Protein AF-A0A349H0D7-F1 (afdb_monomer_lite)

Structure (mmCIF, N/CA/C/O backbone):
data_AF-A0A349H0D7-F1
#
_entry.id   AF-A0A349H0D7-F1
#
loop_
_atom_site.group_PDB
_atom_site.id
_atom_site.type_symbol
_atom_site.label_atom_id
_atom_site.label_alt_id
_atom_site.label_comp_id
_atom_site.label_asym_id
_atom_site.label_entity_id
_atom_site.label_seq_id
_atom_site.pdbx_PDB_ins_code
_atom_site.Cartn_x
_atom_site.Cartn_y
_atom_site.Cartn_z
_atom_site.occupancy
_atom_site.B_iso_or_equiv
_atom_site.auth_seq_id
_atom_site.auth_comp_id
_atom_site.auth_asym_id
_atom_site.auth_atom_id
_atom_site.pdbx_PDB_model_num
ATOM 1 N N . MET A 1 1 ? 41.130 -11.793 -5.131 1.00 53.59 1 MET A N 1
ATOM 2 C CA . MET A 1 1 ? 39.787 -11.196 -5.292 1.00 53.59 1 MET A CA 1
ATOM 3 C C . MET A 1 1 ? 39.685 -10.012 -4.342 1.00 53.59 1 MET A C 1
ATOM 5 O O . MET A 1 1 ? 39.849 -10.239 -3.149 1.00 53.59 1 MET A O 1
ATOM 9 N N . PRO A 1 2 ? 39.527 -8.769 -4.825 1.00 59.44 2 PRO A N 1
ATOM 10 C CA . PRO A 1 2 ? 39.345 -7.626 -3.937 1.00 59.44 2 PRO A CA 1
ATOM 11 C C . PRO A 1 2 ? 37.935 -7.648 -3.310 1.00 59.44 2 PRO A C 1
ATOM 13 O O . PRO A 1 2 ? 36.982 -8.035 -3.991 1.00 59.44 2 PRO A O 1
ATOM 16 N N . PRO A 1 3 ? 37.787 -7.261 -2.031 1.00 68.31 3 PRO A N 1
ATOM 17 C CA . PRO A 1 3 ? 36.496 -7.224 -1.349 1.00 68.31 3 PRO A CA 1
ATOM 18 C C . PRO A 1 3 ? 35.575 -6.176 -1.987 1.00 68.31 3 PRO A C 1
ATOM 20 O O . PRO A 1 3 ? 35.977 -5.036 -2.225 1.00 68.31 3 PRO A O 1
ATOM 23 N N . VAL A 1 4 ? 34.333 -6.572 -2.269 1.00 60.88 4 VAL A N 1
ATOM 24 C CA . VAL A 1 4 ? 33.289 -5.688 -2.802 1.00 60.88 4 VAL A CA 1
ATOM 25 C C . VAL A 1 4 ? 32.863 -4.715 -1.693 1.00 60.88 4 VAL A C 1
ATOM 27 O O . VAL A 1 4 ? 32.429 -5.169 -0.635 1.00 60.88 4 VAL A O 1
ATOM 30 N N . PRO A 1 5 ? 32.985 -3.387 -1.881 1.00 61.12 5 PRO A N 1
ATOM 31 C CA . PRO A 1 5 ? 32.676 -2.422 -0.835 1.00 61.12 5 PRO A CA 1
ATOM 32 C C . PRO A 1 5 ? 31.162 -2.297 -0.610 1.00 61.12 5 PRO A C 1
ATOM 34 O O . PRO A 1 5 ? 30.403 -1.857 -1.475 1.00 61.12 5 PRO A O 1
ATOM 37 N N . GLU A 1 6 ? 30.744 -2.630 0.606 1.00 62.41 6 GLU A N 1
ATOM 38 C CA . GLU A 1 6 ? 29.390 -2.588 1.166 1.00 62.41 6 GLU A CA 1
ATOM 39 C C . GLU A 1 6 ? 28.914 -1.139 1.439 1.00 62.41 6 GLU A C 1
ATOM 41 O O . GLU A 1 6 ? 28.614 -0.739 2.561 1.00 62.41 6 GLU A O 1
ATOM 46 N N . ARG A 1 7 ? 28.910 -0.276 0.412 1.00 57.84 7 ARG A N 1
ATOM 47 C CA . ARG A 1 7 ? 28.845 1.192 0.587 1.00 57.84 7 ARG A CA 1
ATOM 48 C C . ARG A 1 7 ? 27.580 1.864 0.042 1.00 57.84 7 ARG A C 1
ATOM 50 O O . ARG A 1 7 ? 27.663 2.978 -0.471 1.00 57.84 7 ARG A O 1
ATOM 57 N N . ARG A 1 8 ? 26.406 1.218 0.115 1.00 60.59 8 ARG A N 1
ATOM 58 C CA . ARG A 1 8 ? 25.170 1.771 -0.496 1.00 60.59 8 ARG A CA 1
ATOM 59 C C . ARG A 1 8 ? 23.991 2.037 0.447 1.00 60.59 8 ARG A C 1
ATOM 61 O O . ARG A 1 8 ? 23.150 2.861 0.105 1.00 60.59 8 ARG A O 1
ATOM 68 N N . HIS A 1 9 ? 23.954 1.455 1.647 1.00 62.72 9 HIS A N 1
ATOM 69 C CA . HIS A 1 9 ? 22.832 1.648 2.583 1.00 62.72 9 HIS A CA 1
ATOM 70 C C . HIS A 1 9 ? 22.849 3.010 3.311 1.00 62.72 9 HIS A C 1
ATOM 72 O O . HIS A 1 9 ? 21.796 3.574 3.602 1.00 62.72 9 HIS A O 1
ATOM 78 N N . TRP A 1 10 ? 24.028 3.604 3.526 1.00 74.31 10 TRP A N 1
ATOM 79 C CA . TRP A 1 10 ? 24.173 4.882 4.241 1.00 74.31 10 TRP A CA 1
ATOM 80 C C . TRP A 1 10 ? 23.617 6.097 3.490 1.00 74.31 10 TRP A C 1
ATOM 82 O O . TRP A 1 10 ? 23.209 7.071 4.116 1.00 74.31 10 TRP A O 1
ATOM 92 N N . ILE A 1 11 ? 23.556 6.040 2.157 1.00 73.62 11 ILE A N 1
ATOM 93 C CA . ILE A 1 11 ? 23.086 7.167 1.336 1.00 73.62 11 ILE A CA 1
ATOM 94 C C . ILE A 1 11 ? 21.586 7.412 1.561 1.00 73.62 11 ILE A C 1
ATOM 96 O O . ILE A 1 11 ? 21.170 8.564 1.669 1.00 73.62 11 ILE A O 1
ATOM 100 N N . GLY A 1 12 ? 20.788 6.348 1.704 1.00 66.00 12 GLY A N 1
ATOM 101 C CA . GLY A 1 12 ? 19.349 6.464 1.961 1.00 66.00 12 GLY A CA 1
ATOM 102 C C . GLY A 1 12 ? 19.040 7.040 3.345 1.00 66.00 12 GLY A C 1
ATOM 103 O O . GLY A 1 12 ? 18.206 7.934 3.469 1.00 66.00 12 GLY A O 1
ATOM 104 N N . LEU A 1 13 ? 19.766 6.593 4.375 1.00 75.25 13 LEU A N 1
ATOM 105 C CA . LEU A 1 13 ? 19.628 7.126 5.735 1.00 75.25 13 LEU A CA 1
ATOM 106 C C . LEU A 1 13 ? 20.030 8.601 5.809 1.00 75.25 13 LEU A C 1
ATOM 108 O O . LEU A 1 13 ? 19.349 9.396 6.453 1.00 75.25 13 LEU A O 1
ATOM 112 N N . LEU A 1 14 ? 21.097 8.980 5.104 1.00 79.94 14 LEU A N 1
ATOM 113 C CA . LEU A 1 14 ? 21.574 10.358 5.065 1.00 79.94 14 LEU A CA 1
ATOM 114 C C . LEU A 1 14 ? 20.593 11.285 4.331 1.00 79.94 14 LEU A C 1
ATOM 116 O O . LEU A 1 14 ? 20.343 12.391 4.801 1.00 79.94 14 LEU A O 1
ATOM 120 N N . GLN A 1 15 ? 19.982 10.830 3.232 1.00 70.88 15 GLN A N 1
ATOM 121 C CA . GLN A 1 15 ? 18.928 11.579 2.534 1.00 70.88 15 GLN A CA 1
ATOM 122 C C . GLN A 1 15 ? 17.670 11.755 3.389 1.00 70.88 15 GLN A C 1
ATOM 124 O O . GLN A 1 15 ? 17.100 12.844 3.417 1.00 70.88 15 GLN A O 1
ATOM 129 N N . LEU A 1 16 ? 17.257 10.714 4.115 1.00 68.62 16 LEU A N 1
ATOM 130 C CA . LEU A 1 16 ? 16.092 10.773 4.995 1.00 68.62 16 LEU A CA 1
ATOM 131 C C . LEU A 1 16 ? 16.339 11.721 6.178 1.00 68.62 16 LEU A C 1
ATOM 133 O O . LEU A 1 16 ? 15.493 12.562 6.477 1.00 68.62 16 LEU A O 1
ATOM 137 N N . ALA A 1 17 ? 17.526 11.659 6.789 1.00 83.69 17 ALA A N 1
ATOM 138 C CA . ALA A 1 17 ? 17.926 12.571 7.858 1.00 83.69 17 ALA A CA 1
ATOM 139 C C . ALA A 1 17 ? 17.996 14.035 7.383 1.00 83.69 17 ALA A C 1
ATOM 141 O O . ALA A 1 17 ? 17.484 14.922 8.065 1.00 83.69 17 ALA A O 1
ATOM 142 N N . LEU A 1 18 ? 18.561 14.291 6.195 1.00 85.25 18 LEU A N 1
ATOM 143 C CA . LEU A 1 18 ? 18.579 15.625 5.582 1.00 85.25 18 LEU A CA 1
ATOM 144 C C . LEU A 1 18 ? 17.168 16.140 5.284 1.00 85.25 18 LEU A C 1
ATOM 146 O O . LEU A 1 18 ? 16.881 17.304 5.553 1.00 85.25 18 LEU A O 1
ATOM 150 N N . GLY A 1 19 ? 16.283 15.281 4.772 1.00 80.88 19 GLY A N 1
ATOM 151 C CA . GLY A 1 19 ? 14.890 15.632 4.499 1.00 80.88 19 GLY A CA 1
ATOM 152 C C . GLY A 1 19 ? 14.132 16.019 5.768 1.00 80.88 19 GLY A C 1
ATOM 153 O O . GLY A 1 19 ? 13.543 17.097 5.829 1.00 80.88 19 GLY A O 1
ATOM 154 N N . ILE A 1 20 ? 14.201 15.184 6.809 1.00 82.44 20 ILE A N 1
ATOM 155 C CA . ILE A 1 20 ? 13.553 15.459 8.100 1.00 82.44 20 ILE A CA 1
ATOM 156 C C . ILE A 1 20 ? 14.141 16.716 8.747 1.00 82.44 20 ILE A C 1
ATOM 158 O O . ILE A 1 20 ? 13.390 17.553 9.249 1.00 82.44 20 ILE A O 1
ATOM 162 N N . GLY A 1 21 ? 15.466 16.881 8.703 1.00 89.25 21 GLY A N 1
ATOM 163 C CA . GLY A 1 21 ? 16.157 18.050 9.244 1.00 89.25 21 GLY A CA 1
ATOM 164 C C . GLY A 1 21 ? 15.737 19.344 8.549 1.00 89.25 21 GLY A C 1
ATOM 165 O O . GLY A 1 21 ? 15.398 20.316 9.220 1.00 89.25 21 GLY A O 1
ATOM 166 N N . LEU A 1 22 ? 15.676 19.347 7.216 1.00 84.62 22 LEU A N 1
ATOM 167 C CA . LEU A 1 22 ? 15.249 20.507 6.435 1.00 84.62 22 LEU A CA 1
ATOM 168 C C . LEU A 1 22 ? 13.789 20.881 6.721 1.00 84.62 22 LEU A C 1
ATOM 170 O O . LEU A 1 22 ? 13.491 22.056 6.924 1.00 84.62 22 LEU A O 1
ATOM 174 N N . ILE A 1 23 ? 12.895 19.888 6.785 1.00 72.25 23 ILE A N 1
ATOM 175 C CA . ILE A 1 23 ? 11.479 20.099 7.120 1.00 72.25 23 ILE A CA 1
ATOM 176 C C . ILE A 1 23 ? 11.347 20.657 8.543 1.00 72.25 23 ILE A C 1
ATOM 178 O O . ILE A 1 23 ? 10.625 21.627 8.761 1.00 72.25 23 ILE A O 1
ATOM 182 N N . SER A 1 24 ? 12.096 20.107 9.500 1.00 82.81 24 SER A N 1
ATOM 183 C CA . SER A 1 24 ? 12.100 20.571 10.894 1.00 82.81 24 SER A CA 1
ATOM 184 C C . SER A 1 24 ? 12.597 22.013 11.012 1.00 82.81 24 SER A C 1
ATOM 186 O O . SER A 1 24 ? 11.975 22.827 11.691 1.00 82.81 24 SER A O 1
ATOM 188 N N . VAL A 1 25 ? 13.678 22.364 10.308 1.00 87.12 25 VAL A N 1
ATOM 189 C CA . VAL A 1 25 ? 14.213 23.733 10.278 1.00 87.12 25 VAL A CA 1
ATOM 190 C C . VAL A 1 25 ? 13.221 24.695 9.629 1.00 87.12 25 VAL A C 1
ATOM 192 O O . VAL A 1 25 ? 13.007 25.772 10.175 1.00 87.12 25 VAL A O 1
ATOM 195 N N . LEU A 1 26 ? 12.571 24.313 8.524 1.00 79.69 26 LEU A N 1
ATOM 196 C CA . LEU A 1 26 ? 11.527 25.123 7.885 1.00 79.69 26 LEU A CA 1
ATOM 197 C C . LEU A 1 26 ? 10.366 25.418 8.841 1.00 79.69 26 LEU A C 1
ATOM 199 O O . LEU A 1 26 ? 9.960 26.570 8.963 1.00 79.69 26 LEU A O 1
ATOM 203 N N . ILE A 1 27 ? 9.887 24.408 9.571 1.00 74.50 27 ILE A N 1
ATOM 204 C CA . ILE A 1 27 ? 8.798 24.566 10.546 1.00 74.50 27 ILE A CA 1
ATOM 205 C C . ILE A 1 27 ? 9.224 25.479 11.705 1.00 74.50 27 ILE A C 1
ATOM 2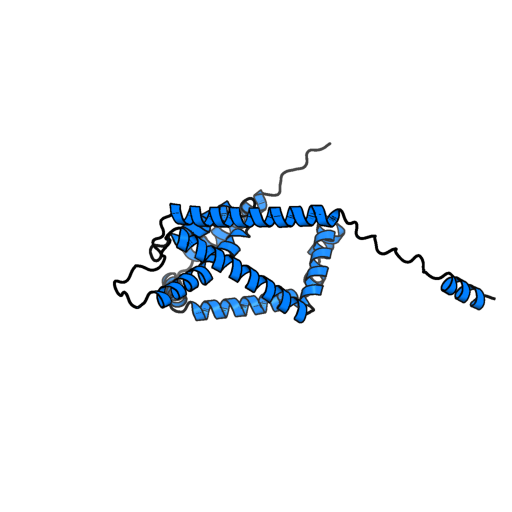07 O O . ILE A 1 27 ? 8.455 26.337 12.140 1.00 74.50 27 ILE A O 1
ATOM 211 N N . VAL A 1 28 ? 10.458 25.336 12.200 1.00 83.56 28 VAL A N 1
ATOM 212 C CA . VAL A 1 28 ? 10.970 26.159 13.305 1.00 83.56 28 VAL A CA 1
ATOM 213 C C . VAL A 1 28 ? 11.228 27.602 12.864 1.00 83.56 28 VAL A C 1
ATOM 215 O O . VAL A 1 28 ? 10.991 28.520 13.647 1.00 83.56 28 VAL A O 1
ATOM 218 N N . ARG A 1 29 ? 11.676 27.836 11.629 1.00 87.25 29 ARG A N 1
ATOM 219 C CA . ARG A 1 29 ? 11.989 29.186 11.140 1.00 87.25 29 ARG A CA 1
ATOM 220 C C . ARG A 1 29 ? 10.811 29.958 10.560 1.00 87.25 29 ARG A C 1
ATOM 222 O O . ARG A 1 29 ? 10.987 31.128 10.236 1.00 87.25 29 ARG A O 1
ATOM 229 N N . MET A 1 30 ? 9.641 29.346 10.402 1.00 82.44 30 MET A N 1
ATOM 230 C CA . MET A 1 30 ? 8.454 30.088 9.994 1.00 82.44 30 MET A CA 1
ATOM 231 C C . MET A 1 30 ? 7.996 31.005 11.128 1.00 82.44 30 MET A C 1
ATOM 233 O O . MET A 1 30 ? 7.531 30.524 12.159 1.00 82.44 30 MET A O 1
ATOM 237 N N . ASP A 1 31 ? 8.077 32.318 10.905 1.00 84.69 31 ASP A N 1
ATOM 238 C CA . ASP A 1 31 ? 7.553 33.341 11.825 1.00 84.69 31 ASP A CA 1
ATOM 239 C C . ASP A 1 31 ? 6.036 33.229 12.030 1.00 84.69 31 ASP A C 1
ATOM 241 O O . ASP A 1 31 ? 5.500 33.697 13.029 1.00 84.69 31 ASP A O 1
ATOM 245 N N . ASN A 1 32 ? 5.335 32.551 11.117 1.00 85.06 32 ASN A N 1
ATOM 246 C CA . ASN A 1 32 ? 3.882 32.500 11.095 1.00 85.06 32 ASN A CA 1
ATOM 247 C C . ASN A 1 32 ? 3.322 31.089 11.338 1.00 85.06 32 ASN A C 1
ATOM 249 O O . ASN A 1 32 ? 2.580 30.520 10.534 1.00 85.06 32 ASN A O 1
ATOM 253 N N . ARG A 1 33 ? 3.735 30.473 12.452 1.00 77.31 33 ARG A N 1
ATOM 254 C CA . ARG A 1 33 ? 3.317 29.105 12.817 1.00 77.31 33 ARG A CA 1
ATOM 255 C C . ARG A 1 33 ? 1.811 28.990 13.064 1.00 77.31 33 ARG A C 1
ATOM 257 O O . ARG A 1 33 ? 1.232 27.941 12.797 1.00 77.31 33 ARG A O 1
ATOM 264 N N . GLN A 1 34 ? 1.185 30.054 13.567 1.00 79.62 34 GLN A N 1
ATOM 265 C CA . GLN A 1 34 ? -0.255 30.087 13.835 1.00 79.62 34 GLN A CA 1
ATOM 266 C C . GLN A 1 34 ? -1.070 29.990 12.541 1.00 79.62 34 GLN A C 1
ATOM 268 O O . GLN A 1 34 ? -2.028 29.220 12.493 1.00 79.62 34 GLN A O 1
ATOM 273 N N . ASP A 1 35 ? -0.635 30.647 11.467 1.00 78.44 35 ASP A N 1
ATOM 274 C CA . ASP A 1 35 ? -1.299 30.549 10.165 1.00 78.44 35 ASP A CA 1
ATOM 275 C C . ASP A 1 35 ? -1.162 29.154 9.549 1.00 78.44 35 ASP A C 1
ATOM 277 O O . ASP A 1 35 ? -2.118 28.639 8.973 1.00 78.44 35 ASP A O 1
ATOM 281 N N . VAL A 1 36 ? -0.023 28.478 9.741 1.00 74.69 36 VAL A N 1
ATOM 282 C CA . VAL A 1 36 ? 0.150 27.080 9.301 1.00 74.69 36 VAL A CA 1
ATOM 283 C C . VAL A 1 36 ? -0.761 26.138 10.068 1.00 74.69 36 VAL A C 1
ATOM 285 O O . VAL A 1 36 ? -1.389 25.279 9.457 1.00 74.69 36 VAL A O 1
ATOM 288 N N . LEU A 1 37 ? -0.858 26.289 11.391 1.00 78.69 37 LEU A N 1
ATOM 289 C CA . LEU A 1 37 ? -1.742 25.463 12.214 1.00 78.69 37 LEU A CA 1
ATOM 290 C C . LEU A 1 37 ? -3.216 25.699 11.867 1.00 78.69 37 LEU A C 1
ATOM 292 O O . LEU A 1 37 ? -3.990 24.745 11.822 1.00 78.69 37 LEU A O 1
ATOM 296 N N . THR A 1 38 ? -3.585 26.941 11.553 1.00 80.50 38 THR A N 1
ATOM 297 C CA . THR A 1 38 ? -4.938 27.306 11.110 1.00 80.50 38 THR A CA 1
ATOM 298 C C . THR A 1 38 ? -5.233 26.763 9.709 1.00 80.50 38 THR A C 1
ATOM 300 O O . THR A 1 38 ? -6.318 26.244 9.451 1.00 80.50 38 THR A O 1
ATOM 303 N N . ALA A 1 39 ? -4.256 26.794 8.801 1.00 75.06 39 ALA A N 1
ATOM 304 C CA . ALA A 1 39 ? -4.373 26.162 7.491 1.00 75.06 39 ALA A CA 1
ATOM 305 C C . ALA A 1 39 ? -4.502 24.635 7.613 1.00 75.06 39 ALA A C 1
ATOM 307 O O . ALA A 1 39 ? -5.356 24.039 6.957 1.00 75.06 39 ALA A O 1
ATOM 308 N N . LEU A 1 40 ? -3.718 24.002 8.494 1.00 72.81 40 LEU A N 1
ATOM 309 C CA . LEU A 1 40 ? -3.794 22.566 8.762 1.00 72.81 40 LEU A CA 1
ATOM 310 C C . LEU A 1 40 ? -5.155 22.175 9.339 1.00 72.81 40 LEU A C 1
ATOM 312 O O . LEU A 1 40 ? -5.769 21.248 8.825 1.00 72.81 40 LEU A O 1
ATOM 316 N N . SER A 1 41 ? -5.667 22.898 10.340 1.00 76.56 41 SER A N 1
ATOM 317 C CA . SER A 1 41 ? -6.984 22.612 10.923 1.00 76.56 41 SER A CA 1
ATOM 318 C C . SER A 1 41 ? -8.117 22.791 9.906 1.00 76.56 41 SER A C 1
ATOM 320 O O . SER A 1 41 ? -9.036 21.971 9.850 1.00 76.56 41 SER A O 1
ATOM 322 N N . THR A 1 42 ? -8.010 23.794 9.030 1.00 75.50 42 THR A N 1
ATOM 323 C CA . THR A 1 42 ? -8.965 24.025 7.935 1.00 75.50 42 THR A CA 1
ATOM 324 C C . THR A 1 42 ? -8.931 22.890 6.903 1.00 75.50 42 THR A C 1
ATOM 326 O O . THR A 1 42 ? -9.981 22.452 6.424 1.00 75.50 42 THR A O 1
ATOM 329 N N . ILE A 1 43 ? -7.740 22.366 6.588 1.00 71.38 43 ILE A N 1
ATOM 330 C CA . ILE A 1 43 ? -7.561 21.194 5.716 1.00 71.38 43 ILE A CA 1
ATOM 331 C C . ILE A 1 43 ? -8.186 19.948 6.351 1.00 71.38 43 ILE A C 1
ATOM 333 O O . ILE A 1 43 ? -8.881 19.204 5.659 1.00 71.38 43 ILE A O 1
ATOM 337 N N . THR A 1 44 ? -8.014 19.747 7.659 1.00 70.38 44 THR A N 1
ATOM 338 C CA . THR A 1 44 ? -8.629 18.629 8.388 1.00 70.38 44 THR A CA 1
ATOM 339 C C . THR A 1 44 ? -10.158 18.700 8.338 1.00 70.38 44 THR A C 1
ATOM 341 O O . THR A 1 44 ? -10.821 17.686 8.128 1.00 70.38 44 THR A O 1
ATOM 344 N N . GLN A 1 45 ? -10.737 19.901 8.446 1.00 80.81 45 GLN A N 1
ATOM 345 C CA . GLN A 1 45 ? -12.190 20.097 8.408 1.00 80.81 45 GLN A CA 1
ATOM 346 C C . GLN A 1 45 ? -12.793 19.907 7.001 1.00 80.81 45 GLN A C 1
ATOM 348 O O . GLN A 1 45 ? -13.957 19.525 6.869 1.00 80.81 45 GLN A O 1
ATOM 353 N N . ARG A 1 46 ? -12.014 20.140 5.935 1.00 85.31 46 ARG A N 1
ATOM 354 C CA . ARG A 1 46 ? -12.439 19.989 4.528 1.00 85.31 46 ARG A CA 1
ATOM 355 C C . ARG A 1 46 ? -11.631 18.931 3.776 1.00 85.31 46 ARG A C 1
ATOM 357 O O . ARG A 1 46 ? -11.299 19.117 2.599 1.00 85.31 46 ARG A O 1
ATOM 364 N N . TRP A 1 47 ? -11.348 17.809 4.435 1.00 77.56 47 TRP A N 1
ATOM 365 C CA . TRP A 1 47 ? -10.468 16.753 3.923 1.00 77.56 47 TRP A CA 1
ATOM 366 C C . TRP A 1 47 ? -10.845 16.254 2.517 1.00 77.56 47 TRP A C 1
ATOM 368 O O . TRP A 1 47 ? -9.961 15.931 1.730 1.00 77.56 47 TRP A O 1
ATOM 378 N N . TYR A 1 48 ? -12.132 16.268 2.153 1.00 80.12 48 TYR A N 1
ATOM 379 C CA . TYR A 1 48 ? -12.607 15.879 0.821 1.00 80.12 48 TYR A CA 1
ATOM 380 C C . TYR A 1 48 ? -12.097 16.808 -0.296 1.00 80.12 48 TYR A C 1
ATOM 382 O O . TYR A 1 48 ? -11.683 16.325 -1.348 1.00 80.12 48 TYR A O 1
ATOM 390 N N . THR A 1 49 ? -12.056 18.130 -0.077 1.00 81.94 49 THR A N 1
ATOM 391 C CA . THR A 1 49 ? -11.504 19.078 -1.070 1.00 81.94 49 THR A CA 1
ATOM 392 C C . THR A 1 49 ? -9.993 18.949 -1.205 1.00 81.94 49 THR A C 1
ATOM 394 O O . THR A 1 49 ? -9.474 18.965 -2.320 1.00 81.94 49 THR A O 1
ATOM 397 N N . ALA A 1 50 ? -9.291 18.760 -0.085 1.00 73.81 50 ALA A N 1
ATOM 398 C CA . ALA A 1 50 ? -7.851 18.540 -0.081 1.00 73.81 50 ALA A CA 1
ATOM 399 C C . ALA A 1 50 ? -7.492 17.226 -0.791 1.00 73.81 50 ALA A C 1
ATOM 401 O O . ALA A 1 50 ? -6.612 17.212 -1.649 1.00 73.81 50 ALA A O 1
ATOM 402 N N . ALA A 1 51 ? -8.225 16.145 -0.510 1.00 72.88 51 ALA A N 1
ATOM 403 C CA . ALA A 1 51 ? -8.060 14.862 -1.184 1.00 72.88 51 ALA A CA 1
ATOM 404 C C . ALA A 1 51 ? -8.305 14.978 -2.696 1.00 72.88 51 ALA A C 1
ATOM 406 O O . ALA A 1 51 ? -7.494 14.491 -3.481 1.00 72.88 51 ALA A O 1
ATOM 407 N N . ALA A 1 52 ? -9.368 15.673 -3.116 1.00 81.06 52 ALA A N 1
ATOM 408 C CA . ALA A 1 52 ? -9.650 15.909 -4.531 1.00 81.06 52 ALA A CA 1
ATOM 409 C C . ALA A 1 52 ? -8.535 16.715 -5.222 1.00 81.06 52 ALA A C 1
ATOM 411 O O . ALA A 1 52 ? -8.098 16.350 -6.312 1.00 81.06 52 ALA A O 1
ATOM 412 N N . ALA A 1 53 ? -8.026 17.770 -4.579 1.00 81.88 53 ALA A N 1
ATOM 413 C CA . ALA A 1 53 ? -6.925 18.571 -5.109 1.00 81.88 53 ALA A CA 1
ATOM 414 C C . ALA A 1 53 ? -5.626 17.758 -5.237 1.00 81.88 53 ALA A C 1
ATOM 416 O O . ALA A 1 53 ? -4.964 17.822 -6.273 1.00 81.88 53 ALA A O 1
ATOM 417 N N . ILE A 1 54 ? -5.290 16.951 -4.224 1.00 79.25 54 ILE A N 1
ATOM 418 C CA . ILE A 1 54 ? -4.126 16.056 -4.247 1.00 79.25 54 ILE A CA 1
ATOM 419 C C . ILE A 1 54 ? -4.273 15.018 -5.359 1.00 79.25 54 ILE A C 1
ATOM 421 O O . ILE A 1 54 ? -3.327 14.817 -6.114 1.00 79.25 54 ILE A O 1
ATOM 425 N N . LEU A 1 55 ? -5.444 14.390 -5.502 1.00 80.44 55 LEU A N 1
ATOM 426 C CA . LEU A 1 55 ? -5.711 13.417 -6.565 1.00 80.44 55 LEU A CA 1
ATOM 427 C C . LEU A 1 55 ? -5.598 14.046 -7.956 1.00 80.44 55 LEU A C 1
ATOM 429 O O . LEU A 1 55 ? -4.964 13.459 -8.829 1.00 80.44 55 LEU A O 1
ATOM 433 N N . CYS A 1 56 ? -6.144 15.249 -8.157 1.00 86.19 56 CYS A N 1
ATOM 434 C CA . CYS A 1 56 ? -5.978 15.997 -9.404 1.00 86.19 56 CYS A CA 1
ATOM 435 C C . CYS A 1 56 ? -4.507 16.318 -9.677 1.00 86.19 56 CYS A C 1
ATOM 437 O O . CYS A 1 56 ? -4.028 16.098 -10.787 1.00 86.19 56 CYS A O 1
ATOM 439 N N . PHE A 1 57 ? -3.769 16.796 -8.673 1.00 83.56 57 PHE A N 1
ATOM 440 C CA . PHE A 1 57 ? -2.347 17.095 -8.814 1.00 83.56 57 PHE A CA 1
ATOM 441 C C . PHE A 1 57 ? -1.533 15.838 -9.146 1.00 83.56 57 PHE A C 1
ATOM 443 O O . PHE A 1 57 ? -0.747 15.861 -10.091 1.00 83.56 57 PHE A O 1
ATOM 450 N N . LEU A 1 58 ? -1.764 14.724 -8.441 1.00 75.81 58 LEU A N 1
ATOM 451 C CA . LEU A 1 58 ? -1.130 13.436 -8.731 1.00 75.81 58 LEU A CA 1
ATOM 452 C C . LEU A 1 58 ? -1.493 12.941 -10.129 1.00 75.81 58 LEU A C 1
ATOM 454 O O . LEU A 1 58 ? -0.614 12.495 -10.854 1.00 75.81 58 LEU A O 1
ATOM 458 N N . GLY A 1 59 ? -2.761 13.041 -10.526 1.00 76.94 59 GLY A N 1
ATOM 459 C CA . GLY A 1 59 ? -3.230 12.663 -11.855 1.00 76.94 59 GLY A CA 1
ATOM 460 C C . GLY A 1 59 ? -2.540 13.473 -12.951 1.00 76.94 59 GLY A C 1
ATOM 461 O O . GLY A 1 59 ? -2.030 12.899 -13.913 1.00 76.94 59 GLY A O 1
ATOM 462 N N . CYS A 1 60 ? -2.438 14.792 -12.780 1.00 79.00 60 CYS A N 1
ATOM 463 C CA . CYS A 1 60 ? -1.694 15.673 -13.679 1.00 79.00 60 CYS A CA 1
ATOM 464 C C . CYS A 1 60 ? -0.201 15.335 -13.709 1.00 79.00 60 CYS A C 1
ATOM 466 O O . CYS A 1 60 ? 0.386 15.293 -14.787 1.00 79.00 60 CYS A O 1
ATOM 468 N N . LEU A 1 61 ? 0.411 15.066 -12.554 1.00 73.75 61 LEU A N 1
ATOM 469 C CA . LEU A 1 61 ? 1.833 14.752 -12.441 1.00 73.75 61 LEU A CA 1
ATOM 470 C C . LEU A 1 61 ? 2.158 13.395 -13.063 1.00 73.75 61 LEU A C 1
ATOM 472 O O . L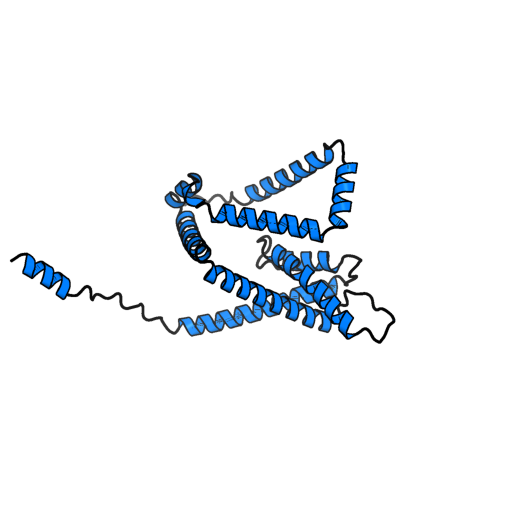EU A 1 61 ? 3.117 13.302 -13.818 1.00 73.75 61 LEU A O 1
ATOM 476 N N . LEU A 1 62 ? 1.327 12.377 -12.832 1.00 72.81 62 LEU A N 1
ATOM 477 C CA . LEU A 1 62 ? 1.408 11.081 -13.503 1.00 72.81 62 LEU A CA 1
ATOM 478 C C . LEU A 1 62 ? 1.233 11.270 -15.010 1.00 72.81 62 LEU A C 1
ATOM 480 O O . LEU A 1 62 ? 2.082 10.845 -15.781 1.00 72.81 62 LEU A O 1
ATOM 484 N N . THR A 1 63 ? 0.203 11.995 -15.448 1.00 75.00 63 THR A N 1
ATOM 485 C CA . THR A 1 63 ? -0.028 12.256 -16.877 1.00 75.00 63 THR A CA 1
ATOM 486 C C . THR A 1 63 ? 1.155 12.984 -17.519 1.00 75.00 63 THR A C 1
ATOM 488 O O . THR A 1 63 ? 1.568 12.623 -18.616 1.00 75.00 63 THR A O 1
ATOM 491 N N . ALA A 1 64 ? 1.743 13.975 -16.846 1.00 72.38 64 ALA A N 1
ATOM 492 C CA . ALA A 1 64 ? 2.903 14.720 -17.332 1.00 72.38 64 ALA A CA 1
ATOM 493 C C . ALA A 1 64 ? 4.188 13.877 -17.331 1.00 72.38 64 ALA A C 1
ATOM 495 O O . ALA A 1 64 ? 4.944 13.914 -18.304 1.00 72.38 64 ALA A O 1
ATOM 496 N N . ALA A 1 65 ? 4.419 13.104 -16.268 1.00 65.56 65 ALA A N 1
ATOM 497 C CA . ALA A 1 65 ? 5.553 12.196 -16.136 1.00 65.56 65 ALA A CA 1
ATOM 498 C C . ALA A 1 65 ? 5.486 11.039 -17.140 1.00 65.56 65 ALA A C 1
ATOM 500 O O . ALA A 1 65 ? 6.524 10.592 -17.608 1.00 65.56 65 ALA A O 1
ATOM 501 N N . PHE A 1 66 ? 4.284 10.585 -17.504 1.00 65.69 66 PHE A N 1
ATOM 502 C CA . PHE A 1 66 ? 4.085 9.508 -18.474 1.00 65.69 66 PHE A CA 1
ATOM 503 C C . PHE A 1 66 ? 3.962 9.999 -19.916 1.00 65.69 66 PHE A C 1
ATOM 505 O O . PHE A 1 66 ? 4.292 9.253 -20.829 1.00 65.69 66 PHE A O 1
ATOM 512 N N . ARG A 1 67 ? 3.545 11.252 -20.154 1.00 68.81 67 ARG A N 1
ATOM 513 C CA . ARG A 1 67 ? 3.595 11.856 -21.498 1.00 68.81 67 ARG A CA 1
ATOM 514 C C . ARG A 1 67 ? 5.010 12.176 -21.949 1.00 68.81 67 ARG A C 1
ATOM 516 O O . ARG A 1 67 ? 5.276 12.188 -23.147 1.00 68.81 67 ARG A O 1
ATOM 523 N N . ARG A 1 68 ? 5.897 12.527 -21.018 1.00 66.38 68 ARG A N 1
ATOM 524 C CA . ARG A 1 68 ? 7.298 12.785 -21.343 1.00 66.38 68 ARG A CA 1
ATOM 525 C C . ARG A 1 68 ? 8.059 11.477 -21.239 1.00 66.38 68 ARG A C 1
ATOM 527 O O . ARG A 1 68 ? 8.098 10.870 -20.180 1.00 66.38 68 ARG A O 1
ATOM 534 N N . ASN A 1 69 ? 8.693 11.077 -22.332 1.00 67.88 69 ASN A N 1
ATOM 535 C CA . ASN A 1 69 ? 9.598 9.937 -22.383 1.00 67.88 69 ASN A CA 1
ATOM 536 C C . ASN A 1 69 ? 10.847 10.266 -21.531 1.00 67.88 69 ASN A C 1
ATOM 538 O O . ASN A 1 69 ? 11.863 10.751 -22.029 1.00 67.88 69 ASN A O 1
ATOM 542 N N . VAL A 1 70 ? 10.734 10.136 -20.203 1.00 68.81 70 VAL A N 1
ATOM 543 C CA . VAL A 1 70 ? 11.724 10.623 -19.223 1.00 68.81 70 VAL A CA 1
ATOM 544 C C . VAL A 1 70 ? 13.102 10.012 -19.488 1.00 68.81 70 VAL A C 1
ATOM 546 O O . VAL A 1 70 ? 14.115 10.697 -19.346 1.00 68.81 70 VAL A O 1
ATOM 549 N N . PHE A 1 71 ? 13.144 8.759 -19.949 1.00 65.56 71 PHE A N 1
ATOM 550 C CA . PHE A 1 71 ? 14.387 8.078 -20.322 1.00 65.56 71 PHE A CA 1
ATOM 551 C C . PHE A 1 71 ? 15.093 8.706 -21.530 1.00 65.56 71 PHE A C 1
ATOM 553 O O . PHE A 1 71 ? 16.321 8.741 -21.557 1.00 65.56 71 PHE A O 1
ATOM 560 N N . GLU A 1 72 ? 14.352 9.247 -22.500 1.00 69.69 72 GLU A N 1
ATOM 561 C CA . GLU A 1 72 ? 14.956 9.899 -23.670 1.00 69.69 72 GLU A CA 1
ATOM 562 C C . GLU A 1 72 ? 15.501 11.288 -23.332 1.00 69.69 72 GLU A C 1
ATOM 564 O O . GLU A 1 72 ? 16.503 11.718 -23.903 1.00 69.69 72 GLU A O 1
ATOM 569 N N . HIS A 1 73 ? 14.873 11.987 -22.382 1.00 77.69 73 HIS A N 1
ATOM 570 C CA . HIS A 1 73 ? 15.247 13.360 -22.042 1.00 77.69 73 HIS A CA 1
ATOM 571 C C . HIS A 1 73 ? 16.406 13.462 -21.042 1.00 77.69 73 HIS A C 1
ATOM 573 O O . HIS A 1 73 ? 17.166 14.430 -21.074 1.00 77.69 73 HIS A O 1
ATOM 579 N N . PHE A 1 74 ? 16.572 12.485 -20.148 1.00 80.69 74 PHE A N 1
ATOM 580 C CA . PHE A 1 74 ? 17.601 12.547 -19.112 1.00 80.69 74 PHE A CA 1
ATOM 581 C C . PHE A 1 74 ? 18.854 11.750 -19.495 1.00 80.69 74 PHE A C 1
ATOM 583 O O . PHE A 1 74 ? 18.903 10.525 -19.397 1.00 80.69 74 PHE A O 1
ATOM 590 N N . ALA A 1 75 ? 19.934 12.469 -19.821 1.00 84.94 75 ALA A N 1
ATOM 591 C CA . ALA A 1 75 ? 21.243 11.896 -20.163 1.00 84.94 75 ALA A CA 1
ATOM 592 C C . ALA A 1 75 ? 21.835 10.970 -19.076 1.00 84.94 75 ALA A C 1
ATOM 594 O O . ALA A 1 75 ? 22.669 10.116 -19.373 1.00 84.94 75 ALA A O 1
ATOM 595 N N . PHE A 1 76 ? 21.405 11.119 -17.819 1.00 85.56 76 PHE A N 1
ATOM 596 C CA . PHE A 1 76 ? 21.799 10.232 -16.723 1.00 85.56 76 PHE A CA 1
ATOM 597 C C . PHE A 1 76 ? 21.330 8.789 -16.943 1.00 85.56 76 PHE A C 1
ATOM 599 O O . PHE A 1 76 ? 22.123 7.867 -16.771 1.00 85.56 76 PHE A O 1
ATOM 606 N N . PHE A 1 77 ? 20.077 8.589 -17.364 1.00 81.00 77 PHE A N 1
ATOM 607 C CA . PHE A 1 77 ? 19.519 7.252 -17.568 1.00 81.00 77 PHE A CA 1
ATOM 608 C C . PHE A 1 77 ? 20.159 6.545 -18.760 1.00 81.00 77 PHE A C 1
ATOM 610 O O . PHE A 1 77 ? 20.507 5.375 -18.638 1.00 81.00 77 PHE A O 1
ATOM 617 N N . ARG A 1 78 ? 20.440 7.275 -19.847 1.00 82.44 78 ARG A N 1
ATOM 618 C CA . ARG A 1 78 ? 21.223 6.753 -20.981 1.00 82.44 78 ARG A CA 1
ATOM 619 C C . ARG A 1 78 ? 22.609 6.274 -20.555 1.00 82.44 78 ARG A C 1
ATOM 621 O O . ARG A 1 78 ? 23.006 5.161 -20.874 1.00 82.44 78 ARG A O 1
ATOM 628 N N . ARG A 1 79 ? 23.320 7.066 -19.744 1.00 87.81 79 ARG A N 1
ATOM 629 C CA . ARG A 1 79 ? 24.624 6.654 -19.195 1.00 87.81 79 ARG A CA 1
ATOM 630 C C . ARG A 1 79 ? 24.524 5.426 -18.289 1.00 87.81 79 ARG A C 1
ATOM 632 O O . ARG A 1 79 ? 25.504 4.701 -18.163 1.00 87.81 79 ARG A O 1
ATOM 639 N N . LEU A 1 80 ? 23.392 5.222 -17.617 1.00 86.50 80 LEU A N 1
A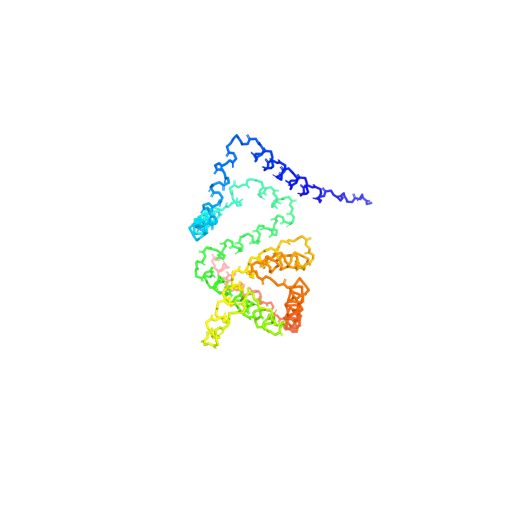TOM 640 C CA . LEU A 1 80 ? 23.176 4.094 -16.711 1.00 86.50 80 LEU A CA 1
ATOM 641 C C . LEU A 1 80 ? 22.839 2.809 -17.482 1.00 86.50 80 LEU A C 1
ATOM 643 O O . LEU A 1 80 ? 23.349 1.747 -17.130 1.00 86.50 80 LEU A O 1
ATOM 647 N N . GLU A 1 81 ? 22.049 2.929 -18.552 1.00 89.50 81 GLU A N 1
ATOM 648 C CA . GLU A 1 81 ? 21.765 1.872 -19.532 1.00 89.50 81 GLU A CA 1
ATOM 649 C C . GLU A 1 81 ? 23.043 1.398 -20.234 1.00 89.50 81 GLU A C 1
ATOM 651 O O . GLU A 1 81 ? 23.292 0.201 -20.301 1.00 89.50 81 GLU A O 1
ATOM 656 N N . GLU A 1 82 ? 23.902 2.324 -20.668 1.00 91.62 82 GLU A N 1
ATOM 657 C CA . GLU A 1 82 ? 25.158 1.991 -21.356 1.00 91.62 82 GLU A CA 1
ATOM 658 C C . GLU A 1 82 ? 26.207 1.350 -20.432 1.00 91.62 82 GLU A C 1
ATOM 660 O O . GLU A 1 82 ? 27.054 0.587 -20.893 1.00 91.62 82 GLU A O 1
ATOM 665 N N . LYS A 1 83 ? 26.191 1.665 -19.128 1.00 93.12 83 LYS A N 1
ATOM 666 C CA . LYS A 1 83 ? 27.252 1.247 -18.193 1.00 93.12 83 LYS A CA 1
ATOM 667 C C . LYS A 1 83 ? 26.911 0.038 -17.328 1.00 93.12 83 LYS A C 1
ATOM 669 O O . LYS A 1 83 ? 27.818 -0.489 -16.688 1.00 93.12 83 LYS A O 1
ATOM 674 N N . THR A 1 84 ? 25.643 -0.364 -17.223 1.00 94.00 84 THR A N 1
ATOM 675 C CA . THR A 1 84 ? 25.228 -1.387 -16.248 1.00 94.00 84 THR A CA 1
ATOM 676 C C . THR A 1 84 ? 24.141 -2.317 -16.786 1.00 94.00 84 THR A C 1
ATOM 678 O O . THR A 1 84 ? 23.180 -1.857 -17.397 1.00 94.00 84 THR A O 1
ATOM 681 N N . GLU A 1 85 ? 24.227 -3.616 -16.472 1.00 91.38 85 GLU A N 1
ATOM 682 C CA . GLU A 1 85 ? 23.165 -4.593 -16.787 1.00 91.38 85 GLU A CA 1
ATOM 683 C C . GLU A 1 85 ? 21.828 -4.234 -16.123 1.00 91.38 85 GLU A C 1
ATOM 685 O O . GLU A 1 85 ? 20.764 -4.386 -16.722 1.00 91.38 85 GLU A O 1
ATOM 690 N N . LEU A 1 86 ? 21.874 -3.674 -14.906 1.00 87.31 86 LEU A N 1
ATOM 691 C CA . LEU A 1 86 ? 20.686 -3.145 -14.234 1.00 87.31 86 LEU A CA 1
ATOM 692 C C . LEU A 1 86 ? 20.020 -2.044 -15.061 1.00 87.31 86 LEU A C 1
ATOM 694 O O . LEU A 1 86 ? 18.798 -2.018 -15.154 1.00 87.31 86 LEU A O 1
ATOM 698 N N . GLY A 1 87 ? 20.802 -1.155 -15.678 1.00 88.38 87 GLY A N 1
ATOM 699 C CA . GLY A 1 87 ? 20.289 -0.106 -16.554 1.00 88.38 87 GLY A CA 1
ATOM 700 C C . GLY A 1 87 ? 19.567 -0.665 -17.778 1.00 88.38 87 GLY A C 1
ATOM 701 O O . GLY A 1 87 ? 18.487 -0.179 -18.108 1.00 88.38 87 GLY A O 1
ATOM 702 N N . ALA A 1 88 ? 20.105 -1.720 -18.396 1.00 87.00 88 ALA A N 1
ATOM 703 C CA . ALA A 1 88 ? 19.448 -2.414 -19.504 1.00 87.00 88 ALA A CA 1
ATOM 704 C C . ALA A 1 88 ? 18.120 -3.062 -19.070 1.00 87.00 88 ALA A C 1
ATOM 706 O O . ALA A 1 88 ? 17.097 -2.884 -19.733 1.00 87.00 88 ALA A O 1
ATOM 707 N N . MET A 1 89 ? 18.099 -3.737 -17.915 1.00 86.75 89 MET A N 1
ATOM 708 C CA . MET A 1 89 ? 16.878 -4.333 -17.361 1.00 86.75 89 MET A CA 1
ATOM 709 C C . MET A 1 89 ? 15.825 -3.266 -17.016 1.00 86.75 89 MET A C 1
ATOM 711 O O . MET A 1 89 ? 14.655 -3.407 -17.368 1.00 86.75 89 MET A O 1
ATOM 715 N N . LEU A 1 90 ? 16.238 -2.162 -16.383 1.00 85.75 90 LEU A N 1
ATOM 716 C CA . LEU A 1 90 ? 15.379 -1.010 -16.084 1.00 85.75 90 LEU A CA 1
ATOM 717 C C . LEU A 1 90 ? 14.819 -0.366 -17.356 1.00 85.75 90 LEU A C 1
ATOM 719 O O . LEU A 1 90 ? 13.636 -0.037 -17.386 1.00 85.75 90 LEU A O 1
ATOM 723 N N . SER A 1 91 ? 15.635 -0.216 -18.403 1.00 86.25 91 SER A N 1
ATOM 724 C CA . SER A 1 91 ? 15.203 0.294 -19.711 1.00 86.25 91 SER A CA 1
ATOM 725 C C . SER A 1 91 ? 14.160 -0.626 -20.347 1.00 86.25 91 SER A C 1
ATOM 727 O O . SER A 1 91 ? 13.120 -0.158 -20.810 1.00 86.25 91 SER A O 1
ATOM 729 N N . GLN A 1 92 ? 14.365 -1.946 -20.296 1.00 88.62 92 GLN A N 1
ATOM 730 C CA . GLN A 1 92 ? 13.401 -2.918 -20.812 1.00 88.62 92 GLN A CA 1
ATOM 731 C C . GLN A 1 92 ? 12.069 -2.871 -20.050 1.00 88.62 92 GLN A C 1
ATOM 733 O O . GLN A 1 92 ? 11.008 -2.810 -20.674 1.00 88.62 92 GLN A O 1
ATOM 738 N N . ILE A 1 93 ? 12.118 -2.840 -18.713 1.00 87.25 93 ILE A N 1
ATOM 739 C CA . ILE A 1 93 ? 10.928 -2.694 -17.864 1.00 87.25 93 ILE A CA 1
ATOM 740 C C . ILE A 1 93 ? 10.219 -1.375 -18.179 1.00 87.25 93 ILE A C 1
ATOM 742 O O . ILE A 1 93 ? 9.005 -1.368 -18.367 1.00 87.25 93 ILE A O 1
ATOM 746 N N . TYR A 1 94 ? 10.961 -0.270 -18.291 1.00 85.69 94 TYR A N 1
ATOM 747 C CA . TYR A 1 94 ? 10.405 1.038 -18.625 1.00 85.69 94 TYR A CA 1
ATOM 748 C C . TYR A 1 94 ? 9.714 1.032 -19.988 1.00 85.69 94 TYR A C 1
ATOM 750 O O . TYR A 1 94 ? 8.589 1.507 -20.087 1.00 85.69 94 TYR A O 1
ATOM 758 N N . ARG A 1 95 ? 10.333 0.455 -21.027 1.00 86.31 95 ARG A N 1
ATOM 759 C CA . ARG A 1 95 ? 9.736 0.357 -22.370 1.00 86.31 95 ARG A CA 1
ATOM 760 C C . ARG A 1 95 ? 8.465 -0.489 -22.368 1.00 86.31 95 ARG A C 1
ATOM 762 O O . ARG A 1 95 ? 7.473 -0.082 -22.966 1.00 86.31 95 ARG A O 1
ATOM 769 N N . ALA A 1 96 ? 8.465 -1.624 -21.666 1.00 86.62 96 ALA A N 1
ATOM 770 C CA . ALA A 1 96 ? 7.273 -2.458 -21.510 1.00 86.62 96 ALA A CA 1
ATOM 771 C C . ALA A 1 96 ? 6.156 -1.712 -20.760 1.00 86.62 96 ALA A C 1
ATOM 773 O O . ALA A 1 96 ? 4.998 -1.729 -21.180 1.00 86.62 96 ALA A O 1
ATOM 774 N N . PHE A 1 97 ? 6.509 -1.005 -19.683 1.00 83.50 97 PHE A N 1
ATOM 775 C CA . PHE A 1 97 ? 5.566 -0.218 -18.897 1.00 83.50 97 PHE A CA 1
ATOM 776 C C . PHE A 1 97 ? 4.998 0.943 -19.714 1.00 83.50 97 PHE A C 1
ATOM 778 O O . PHE A 1 97 ? 3.785 1.090 -19.805 1.00 83.50 97 PHE A O 1
ATOM 785 N N . HIS A 1 98 ? 5.855 1.715 -20.383 1.00 83.19 98 HIS A N 1
ATOM 786 C CA . HIS A 1 98 ? 5.463 2.808 -21.266 1.00 83.19 98 HIS A CA 1
ATOM 787 C C . HIS A 1 98 ? 4.537 2.313 -22.386 1.00 83.19 98 HIS A C 1
ATOM 789 O O . HIS A 1 98 ? 3.492 2.913 -22.608 1.00 83.19 98 HIS A O 1
ATOM 795 N N . GLY A 1 99 ? 4.855 1.183 -23.028 1.00 83.44 99 GLY A N 1
ATOM 796 C CA . GLY A 1 99 ? 3.983 0.563 -24.031 1.00 83.44 99 GLY A CA 1
ATOM 797 C C . GLY A 1 99 ? 2.606 0.175 -23.477 1.00 83.44 99 GLY A C 1
ATOM 798 O O . GLY A 1 99 ? 1.584 0.415 -24.117 1.00 83.44 99 GLY A O 1
ATOM 799 N N . CYS A 1 100 ? 2.548 -0.359 -22.255 1.00 80.00 100 CYS A N 1
ATOM 800 C CA . CYS A 1 100 ? 1.277 -0.641 -21.582 1.00 80.00 100 CYS A CA 1
ATOM 801 C C . CYS A 1 100 ? 0.480 0.648 -21.305 1.00 80.00 100 CYS A C 1
ATOM 803 O O . CYS A 1 100 ? -0.725 0.706 -21.554 1.00 80.00 100 CYS A O 1
ATOM 805 N N . LEU A 1 101 ? 1.159 1.707 -20.852 1.00 79.06 101 LEU A N 1
ATOM 806 C CA . LEU A 1 101 ? 0.548 3.000 -20.537 1.00 79.06 101 LEU A CA 1
ATOM 807 C C . LEU A 1 101 ? 0.042 3.758 -21.772 1.00 79.06 101 LEU A C 1
ATOM 809 O O . LEU A 1 101 ? -0.945 4.485 -21.667 1.00 79.06 101 LEU A O 1
ATOM 813 N N . THR A 1 102 ? 0.667 3.588 -22.942 1.00 85.38 102 THR A N 1
ATOM 814 C CA . THR A 1 102 ? 0.212 4.225 -24.191 1.00 85.38 102 THR A CA 1
ATOM 815 C C . THR A 1 102 ? -1.110 3.659 -24.710 1.00 85.38 102 THR A C 1
ATOM 817 O O . THR A 1 102 ? -1.759 4.287 -25.545 1.00 85.38 102 THR A O 1
ATOM 820 N N . HIS A 1 103 ? -1.548 2.501 -24.205 1.00 87.56 103 HIS A N 1
ATOM 821 C CA . HIS A 1 103 ? -2.822 1.885 -24.558 1.00 87.56 103 HIS A CA 1
ATOM 822 C C . HIS A 1 103 ? -3.864 2.114 -23.449 1.00 87.56 103 HIS A C 1
ATOM 824 O O . HIS A 1 103 ? -3.961 1.304 -22.521 1.00 87.56 103 HIS A O 1
ATOM 830 N N . PRO A 1 104 ? -4.713 3.160 -23.544 1.00 83.50 104 PRO A N 1
ATOM 831 C CA . PRO A 1 104 ? -5.648 3.515 -22.473 1.00 83.50 104 PRO A CA 1
ATOM 832 C C . PRO A 1 104 ? -6.609 2.371 -22.124 1.00 83.50 104 PRO A C 1
ATOM 834 O O . PRO A 1 104 ? -6.929 2.173 -20.957 1.00 83.50 104 PRO A O 1
ATOM 837 N N . GLY A 1 105 ? -7.004 1.551 -23.105 1.00 88.56 105 GLY A N 1
ATOM 838 C CA . GLY A 1 105 ? -7.852 0.382 -22.860 1.00 88.56 105 GLY A CA 1
ATOM 839 C C . GLY A 1 105 ? -7.202 -0.681 -21.965 1.00 88.56 105 GLY A C 1
ATOM 840 O O . GLY A 1 105 ? -7.881 -1.261 -21.117 1.00 88.56 105 GLY A O 1
ATOM 841 N N . LEU A 1 106 ? -5.893 -0.925 -22.109 1.00 83.56 106 LEU A N 1
ATOM 842 C CA . LEU A 1 106 ? -5.158 -1.863 -21.251 1.00 83.56 106 LEU A CA 1
ATOM 843 C C . LEU A 1 106 ? -4.951 -1.282 -19.853 1.00 83.56 106 LEU A C 1
ATOM 845 O O . LEU A 1 106 ? -5.140 -1.993 -18.864 1.00 83.56 106 LEU A O 1
ATOM 849 N N . LEU A 1 107 ? -4.641 0.014 -19.766 1.00 85.25 107 LEU A N 1
ATOM 850 C CA . LEU A 1 107 ? -4.507 0.720 -18.496 1.00 85.25 107 LEU A CA 1
ATOM 851 C C . LEU A 1 107 ? -5.803 0.663 -17.683 1.00 85.25 107 LEU A C 1
ATOM 853 O O . LEU A 1 107 ? -5.774 0.254 -16.525 1.00 85.25 107 LEU A O 1
ATOM 857 N N . THR A 1 108 ? -6.946 1.013 -18.284 1.00 86.44 108 THR A N 1
ATOM 858 C CA . THR A 1 108 ? -8.245 0.991 -17.597 1.00 86.44 108 THR A CA 1
ATOM 859 C C . THR A 1 108 ? -8.604 -0.414 -17.128 1.00 86.44 108 THR A C 1
ATOM 861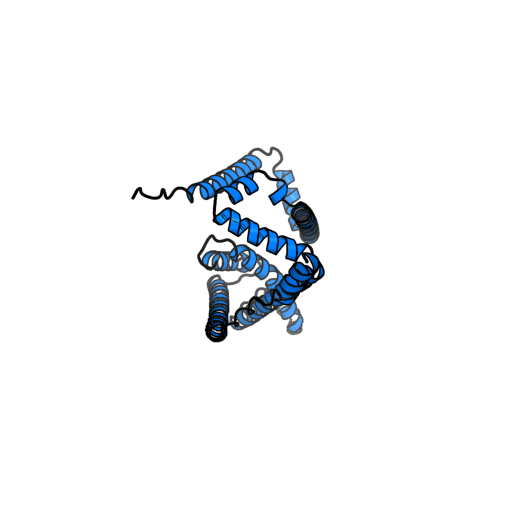 O O . THR A 1 108 ? -9.044 -0.575 -15.993 1.00 86.44 108 THR A O 1
ATOM 864 N N . ARG A 1 109 ? -8.373 -1.445 -17.953 1.00 88.50 109 ARG A N 1
ATOM 865 C CA . ARG A 1 109 ? -8.620 -2.843 -17.561 1.00 88.50 109 ARG A CA 1
ATOM 866 C C . ARG A 1 109 ? -7.729 -3.275 -16.402 1.00 88.50 109 ARG A C 1
ATOM 868 O O . ARG A 1 109 ? -8.229 -3.871 -15.458 1.00 88.50 109 ARG A O 1
ATOM 875 N N . THR A 1 110 ? -6.442 -2.941 -16.447 1.00 88.50 110 THR A N 1
ATOM 876 C CA . THR A 1 110 ? -5.475 -3.281 -15.390 1.00 88.50 110 THR A CA 1
ATOM 877 C C . THR A 1 110 ? -5.804 -2.561 -14.086 1.00 88.50 110 THR A C 1
ATOM 879 O O . THR A 1 110 ? -5.796 -3.169 -13.018 1.00 88.50 110 THR A O 1
ATOM 882 N N . LEU A 1 111 ? -6.151 -1.276 -14.168 1.00 88.25 111 LEU A N 1
ATOM 883 C CA . LEU A 1 111 ? -6.569 -0.475 -13.024 1.00 88.25 111 LEU A CA 1
ATOM 884 C C . LEU A 1 111 ? -7.862 -1.016 -12.413 1.00 88.25 111 LEU A C 1
ATOM 886 O O . LEU A 1 111 ? -7.939 -1.164 -11.197 1.00 88.25 111 LEU A O 1
ATOM 890 N N . LEU A 1 112 ? -8.845 -1.376 -13.242 1.00 90.62 112 LEU A N 1
ATOM 891 C CA . LEU A 1 112 ? -10.087 -1.988 -12.780 1.00 90.62 112 LEU A CA 1
ATOM 892 C C . LEU A 1 112 ? -9.824 -3.339 -12.104 1.00 90.62 112 LEU A C 1
ATOM 894 O O . LEU A 1 112 ? -10.350 -3.585 -11.023 1.00 90.62 112 LEU A O 1
ATOM 898 N N . LEU A 1 113 ? -8.969 -4.182 -12.691 1.00 88.94 113 LEU A N 1
ATOM 899 C CA . LEU A 1 113 ? -8.575 -5.459 -12.093 1.00 88.94 113 LEU A CA 1
ATOM 900 C C . LEU A 1 113 ? -7.902 -5.249 -10.729 1.00 88.94 113 LEU A C 1
ATOM 902 O O . LEU A 1 113 ? -8.217 -5.943 -9.765 1.00 88.94 113 LEU A O 1
ATOM 906 N N . SER A 1 114 ? -7.012 -4.258 -10.636 1.00 89.25 114 SER A N 1
ATOM 907 C CA . SER A 1 114 ? -6.330 -3.890 -9.393 1.00 89.25 114 SER A CA 1
ATOM 908 C C . SER A 1 114 ? -7.305 -3.376 -8.331 1.00 89.25 114 SER A C 1
ATOM 910 O O . SER A 1 114 ? -7.211 -3.785 -7.173 1.00 89.25 114 SER A O 1
ATOM 912 N N . LEU A 1 115 ? -8.272 -2.533 -8.711 1.00 91.38 115 LEU A N 1
ATOM 913 C CA . LEU A 1 115 ? -9.316 -2.035 -7.811 1.00 91.38 115 LEU A CA 1
ATOM 914 C C . LEU A 1 115 ? -10.205 -3.165 -7.296 1.00 91.38 115 LEU A C 1
ATOM 916 O O . LEU A 1 115 ? -10.449 -3.242 -6.096 1.00 91.38 115 LEU A O 1
ATOM 920 N N . ILE A 1 116 ? -10.650 -4.060 -8.180 1.00 92.44 116 ILE A N 1
ATOM 921 C CA . ILE A 1 116 ? -11.452 -5.231 -7.809 1.00 92.44 116 ILE A CA 1
ATOM 922 C C . ILE A 1 116 ? -10.669 -6.123 -6.841 1.00 92.44 116 ILE A C 1
ATOM 924 O O . ILE A 1 116 ? -11.199 -6.533 -5.811 1.00 92.44 116 ILE A O 1
ATOM 928 N N . ASN A 1 117 ? -9.389 -6.376 -7.121 1.00 91.12 117 ASN A N 1
ATOM 929 C CA . ASN A 1 117 ? -8.527 -7.156 -6.238 1.00 91.12 117 ASN A CA 1
ATOM 930 C C . ASN A 1 117 ? -8.377 -6.507 -4.849 1.00 91.12 117 ASN A C 1
ATOM 932 O O . ASN A 1 117 ? -8.504 -7.183 -3.829 1.00 91.12 117 ASN A O 1
ATOM 936 N N . HIS A 1 118 ? -8.166 -5.188 -4.792 1.00 91.94 118 HIS A N 1
ATOM 937 C CA . HIS A 1 118 ? -8.122 -4.457 -3.524 1.00 91.94 118 HIS A CA 1
ATOM 938 C C . HIS A 1 118 ? -9.460 -4.509 -2.787 1.00 91.94 118 HIS A C 1
ATOM 940 O O . HIS A 1 118 ? -9.471 -4.702 -1.575 1.00 91.94 118 HIS A O 1
ATOM 946 N N . LEU A 1 119 ? -10.581 -4.390 -3.498 1.00 94.12 119 LEU A N 1
ATOM 947 C CA . LEU A 1 119 ? -11.911 -4.483 -2.907 1.00 94.12 119 LEU A CA 1
ATOM 948 C C . LEU A 1 119 ? -12.138 -5.855 -2.262 1.00 94.12 119 LEU A C 1
ATOM 950 O O . LEU A 1 119 ? -12.560 -5.915 -1.110 1.00 94.12 119 LEU A O 1
ATOM 954 N N . PHE A 1 120 ? -11.790 -6.948 -2.948 1.00 93.94 120 PHE A N 1
ATOM 955 C CA . PHE A 1 120 ? -11.862 -8.294 -2.370 1.00 93.94 120 PHE A CA 1
ATOM 956 C C . PHE A 1 120 ? -10.984 -8.438 -1.129 1.00 93.94 120 PHE A C 1
ATOM 958 O O . PHE A 1 120 ? -11.425 -9.004 -0.128 1.00 93.94 120 PHE A O 1
ATOM 965 N N . PHE A 1 121 ? -9.769 -7.888 -1.160 1.00 93.12 121 PHE A N 1
ATOM 966 C CA . PHE A 1 121 ? -8.878 -7.899 -0.003 1.00 93.12 121 PHE A CA 1
ATOM 967 C C . PHE A 1 121 ? -9.470 -7.136 1.195 1.00 93.12 121 PHE A C 1
ATOM 969 O O . PHE A 1 121 ? -9.419 -7.624 2.322 1.00 93.12 121 PHE A O 1
ATOM 976 N N . ILE A 1 122 ? -10.079 -5.970 0.960 1.00 94.38 122 ILE A N 1
ATOM 977 C CA . ILE A 1 122 ? -10.729 -5.160 2.003 1.00 94.38 122 ILE A CA 1
ATOM 978 C C . ILE A 1 122 ? -11.954 -5.880 2.570 1.00 94.38 122 ILE A C 1
ATOM 980 O O . ILE A 1 122 ? -12.137 -5.907 3.784 1.00 94.38 122 ILE A O 1
ATOM 984 N N . VAL A 1 123 ? -12.774 -6.500 1.718 1.00 94.00 123 VAL A N 1
ATOM 985 C CA . VAL A 1 123 ? -13.930 -7.292 2.163 1.00 94.00 123 VAL A CA 1
ATOM 986 C C . VAL A 1 123 ? -13.472 -8.481 3.008 1.00 94.00 123 VAL A C 1
ATOM 988 O O . VAL A 1 123 ? -14.039 -8.721 4.070 1.00 94.00 123 VAL A O 1
ATOM 991 N N . ALA A 1 124 ? -12.412 -9.186 2.604 1.00 93.88 124 ALA A N 1
ATOM 992 C CA . ALA A 1 124 ? -11.834 -10.258 3.411 1.00 93.88 124 ALA A CA 1
ATOM 993 C C . ALA A 1 124 ? -11.347 -9.740 4.776 1.00 93.88 124 ALA A C 1
ATOM 995 O O . ALA A 1 124 ? -11.662 -10.335 5.805 1.00 93.88 124 ALA A O 1
ATOM 996 N N . ALA A 1 125 ? -10.650 -8.599 4.806 1.00 94.00 125 ALA A N 1
ATOM 997 C CA . ALA A 1 125 ? -10.226 -7.949 6.045 1.00 94.00 125 ALA A CA 1
ATOM 998 C C . ALA A 1 125 ? -11.406 -7.577 6.951 1.00 94.00 125 ALA A C 1
ATOM 1000 O O . ALA A 1 125 ? -11.358 -7.834 8.152 1.00 94.00 125 ALA A O 1
ATOM 1001 N N . PHE A 1 126 ? -12.478 -7.031 6.379 1.00 95.06 126 PHE A N 1
ATOM 1002 C CA . PHE A 1 126 ? -13.706 -6.710 7.099 1.00 95.06 126 PHE A CA 1
ATOM 1003 C C . PHE A 1 126 ? -14.359 -7.960 7.705 1.00 95.06 126 PHE A C 1
ATOM 1005 O O . PHE A 1 126 ? -14.698 -7.963 8.887 1.00 95.06 126 PHE A O 1
ATOM 1012 N N . LEU A 1 127 ? -14.482 -9.048 6.938 1.00 94.69 127 LEU A N 1
ATOM 1013 C CA . LEU A 1 127 ? -15.059 -10.307 7.422 1.00 94.69 127 LEU A CA 1
ATOM 1014 C C . LEU A 1 127 ? -14.222 -10.931 8.549 1.00 94.69 127 LEU A C 1
ATOM 1016 O O . LEU A 1 127 ? -14.778 -11.404 9.540 1.00 94.69 127 LEU A O 1
ATOM 1020 N N . LEU A 1 128 ? -12.892 -10.890 8.441 1.00 93.88 128 LEU A N 1
ATOM 1021 C CA . LEU A 1 128 ? -11.993 -11.345 9.505 1.00 93.88 128 LEU A CA 1
ATOM 1022 C C . LEU A 1 128 ? -12.091 -10.462 10.750 1.00 93.88 128 LEU A C 1
ATOM 1024 O O . LEU A 1 128 ? -12.150 -10.979 11.863 1.00 93.88 128 LEU A O 1
ATOM 1028 N N . GLY A 1 129 ? -12.151 -9.142 10.571 1.00 92.94 129 GLY A N 1
ATOM 1029 C CA . GLY A 1 129 ? -12.344 -8.189 11.660 1.00 92.94 129 GLY A CA 1
ATOM 1030 C C . GLY A 1 129 ? -13.663 -8.420 12.393 1.00 92.94 129 GLY A C 1
ATOM 1031 O O . GLY A 1 129 ? -13.687 -8.458 13.624 1.00 92.94 129 GLY A O 1
ATOM 1032 N N . ALA A 1 130 ? -14.738 -8.685 11.646 1.00 90.75 130 ALA A N 1
ATOM 1033 C CA . ALA A 1 130 ? -16.027 -9.074 12.203 1.00 90.75 130 ALA A CA 1
ATOM 1034 C C . ALA A 1 130 ? -15.935 -10.389 13.000 1.00 90.75 130 ALA A C 1
ATOM 1036 O O . ALA A 1 130 ? -16.497 -10.471 14.092 1.00 90.75 130 ALA A O 1
ATOM 1037 N N . GLY A 1 131 ? -15.186 -11.383 12.507 1.00 90.94 131 GLY A N 1
ATOM 1038 C CA . GLY A 1 131 ? -14.915 -12.635 13.226 1.00 90.94 131 GLY A CA 1
ATOM 1039 C C . GLY A 1 131 ? -14.102 -12.445 14.513 1.00 90.94 131 GLY A C 1
ATOM 1040 O O . GLY A 1 131 ? -14.364 -13.108 15.512 1.00 90.94 131 GLY A O 1
ATOM 1041 N N . LEU A 1 132 ? -13.172 -11.486 14.526 1.00 91.00 132 LEU A N 1
ATOM 1042 C CA . LEU A 1 132 ? -12.383 -11.089 15.701 1.00 91.00 132 LEU A CA 1
ATOM 1043 C C . LEU A 1 132 ? -13.126 -10.123 16.643 1.00 91.00 132 LEU A C 1
ATOM 1045 O O . LEU A 1 132 ? -12.536 -9.624 17.605 1.00 91.00 132 LEU A O 1
ATOM 1049 N N . GLN A 1 133 ? -14.406 -9.843 16.369 1.00 91.50 133 GLN A N 1
ATOM 1050 C CA . GLN A 1 133 ? -15.231 -8.889 17.115 1.00 91.50 133 GLN A CA 1
ATOM 1051 C C . GLN A 1 133 ? -14.573 -7.500 17.228 1.00 91.50 133 GLN A C 1
ATOM 1053 O O . GLN A 1 133 ? -14.627 -6.848 18.274 1.00 91.50 133 GLN A O 1
ATOM 1058 N N . ILE A 1 134 ? -13.909 -7.051 16.161 1.00 88.06 134 ILE A N 1
ATOM 1059 C CA . ILE A 1 134 ? -13.348 -5.703 16.058 1.00 88.06 134 ILE A CA 1
ATOM 1060 C C . ILE A 1 134 ? -14.474 -4.769 15.622 1.00 88.06 134 ILE A C 1
ATOM 1062 O O . ILE A 1 134 ? -14.880 -4.777 14.462 1.00 88.06 134 ILE A O 1
ATOM 1066 N N . GLN A 1 135 ? -14.980 -3.979 16.564 1.00 85.69 135 GLN A N 1
ATOM 1067 C CA . GLN A 1 135 ? -15.969 -2.934 16.312 1.00 85.69 135 GLN A CA 1
ATOM 1068 C C . GLN A 1 135 ? -15.239 -1.593 16.344 1.00 85.69 135 GLN A C 1
ATOM 1070 O O . GLN A 1 135 ? -14.697 -1.221 17.379 1.00 85.69 135 GLN A O 1
ATOM 1075 N N . THR A 1 136 ? -15.182 -0.904 15.205 1.00 83.00 136 THR A N 1
ATOM 1076 C CA . THR A 1 136 ? -14.557 0.427 15.088 1.00 83.00 136 THR A CA 1
ATOM 1077 C C . THR A 1 136 ? -15.529 1.557 15.409 1.00 83.00 136 THR A C 1
ATOM 1079 O O . THR A 1 136 ? -15.109 2.688 15.612 1.00 83.00 136 THR A O 1
ATOM 1082 N N . ILE A 1 137 ? -16.830 1.262 15.421 1.00 82.38 137 ILE A N 1
ATOM 1083 C CA . ILE A 1 137 ? -17.899 2.206 15.738 1.00 82.38 137 ILE A CA 1
ATOM 1084 C C . ILE A 1 137 ? -18.453 1.818 17.104 1.00 82.38 137 ILE A C 1
ATOM 1086 O O . ILE A 1 137 ? -18.813 0.651 17.303 1.00 82.38 137 ILE A O 1
ATOM 1090 N N . ALA A 1 138 ? -18.514 2.783 18.025 1.00 77.69 138 ALA A N 1
ATOM 1091 C CA . ALA A 1 138 ? -19.058 2.582 19.362 1.00 77.69 138 ALA A CA 1
ATOM 1092 C C . ALA A 1 138 ? -20.477 1.981 19.290 1.00 77.69 138 ALA A C 1
ATOM 1094 O O . ALA A 1 138 ? -21.255 2.355 18.407 1.00 77.69 138 ALA A O 1
ATOM 1095 N N . PRO A 1 139 ? -20.816 1.019 20.165 1.00 73.94 139 PRO A N 1
ATOM 1096 C CA . PRO A 1 139 ? -22.169 0.490 20.229 1.00 73.94 139 PRO A CA 1
ATOM 1097 C C . PRO A 1 139 ? -23.118 1.610 20.669 1.00 73.94 139 PRO A C 1
ATOM 1099 O O . PRO A 1 139 ? -22.986 2.136 21.767 1.00 73.94 139 PRO A O 1
ATOM 1102 N N . ASP A 1 140 ? -24.036 1.985 19.783 1.00 74.62 140 ASP A N 1
ATOM 1103 C CA . ASP A 1 140 ? -25.169 2.846 20.111 1.00 74.62 140 ASP A CA 1
ATOM 1104 C C . ASP A 1 140 ? -26.324 1.969 20.620 1.00 74.62 140 ASP A C 1
ATOM 1106 O O . ASP A 1 140 ? -26.529 0.862 20.111 1.00 74.62 140 ASP A O 1
ATOM 1110 N N . ASP A 1 141 ? -27.082 2.444 21.608 1.00 70.06 141 ASP A N 1
ATOM 1111 C CA . ASP A 1 141 ? -28.138 1.678 22.299 1.00 70.06 141 ASP A CA 1
ATOM 1112 C C . ASP A 1 141 ? -29.400 1.451 21.435 1.00 70.06 141 ASP A C 1
ATOM 1114 O O . ASP A 1 141 ? -30.428 0.973 21.915 1.00 70.06 141 ASP A O 1
ATOM 1118 N N . THR A 1 142 ? -29.357 1.779 20.140 1.00 73.25 142 THR A N 1
ATOM 1119 C CA . THR A 1 142 ? -30.502 1.727 19.224 1.00 73.25 142 THR A CA 1
ATOM 1120 C C . THR A 1 142 ? -30.557 0.400 18.431 1.00 73.25 142 THR A C 1
ATOM 1122 O O . THR A 1 142 ? -29.827 0.197 17.457 1.00 73.25 142 THR A O 1
ATOM 1125 N N . PRO A 1 143 ? -31.470 -0.538 18.767 1.00 66.88 143 PRO A N 1
ATOM 1126 C CA . PRO A 1 143 ? -31.480 -1.899 18.209 1.00 66.88 143 PRO A CA 1
ATOM 1127 C C . PRO A 1 143 ? -31.881 -1.995 16.723 1.00 66.88 143 PRO A C 1
ATOM 1129 O O . PRO A 1 143 ? -31.694 -3.039 16.099 1.00 66.88 143 PRO A O 1
ATOM 1132 N N . HIS A 1 144 ? -32.407 -0.926 16.118 1.00 69.00 144 HIS A N 1
ATOM 1133 C CA . HIS A 1 144 ? -32.936 -0.951 14.746 1.00 69.00 144 HIS A CA 1
ATOM 1134 C C . HIS A 1 144 ? -31.914 -0.598 13.645 1.00 69.00 144 HIS A C 1
ATOM 1136 O O . HIS A 1 144 ? -32.257 -0.643 12.465 1.00 69.00 144 HIS A O 1
ATOM 1142 N N . ILE A 1 145 ? -30.656 -0.284 13.985 1.00 73.81 145 ILE A N 1
ATOM 1143 C CA . ILE A 1 145 ? -29.669 0.294 13.040 1.00 73.81 145 ILE A CA 1
ATOM 1144 C C . ILE A 1 145 ? -28.588 -0.725 12.598 1.00 73.81 145 ILE A C 1
ATOM 1146 O O . ILE A 1 145 ? -27.637 -0.397 11.885 1.00 73.81 145 ILE A O 1
ATOM 1150 N N . ALA A 1 146 ? -28.750 -2.009 12.937 1.00 76.88 146 ALA A N 1
ATOM 1151 C CA . ALA A 1 146 ? -27.764 -3.062 12.661 1.00 76.88 146 ALA A CA 1
ATOM 1152 C C . ALA A 1 146 ? -27.203 -3.115 11.212 1.00 76.88 146 ALA A C 1
ATOM 1154 O O . ALA A 1 146 ? -25.979 -3.199 11.071 1.00 76.88 146 ALA A O 1
ATOM 1155 N N . PRO A 1 147 ? -28.005 -3.044 10.124 1.00 82.56 147 PRO A N 1
ATOM 1156 C CA . PRO A 1 147 ? -27.459 -3.119 8.764 1.00 82.56 147 PRO A CA 1
ATOM 1157 C C . PRO A 1 147 ? -26.695 -1.854 8.353 1.00 82.56 147 PRO A C 1
ATOM 1159 O O . PRO A 1 147 ? -25.656 -1.946 7.701 1.00 82.56 147 PRO A O 1
ATOM 1162 N N . ILE A 1 148 ? -27.162 -0.675 8.771 1.00 83.75 148 ILE A N 1
ATOM 1163 C CA . ILE A 1 148 ? -26.518 0.610 8.458 1.00 83.75 148 ILE A CA 1
ATOM 1164 C C . ILE A 1 148 ? -25.140 0.673 9.125 1.00 83.75 148 ILE A C 1
ATOM 1166 O O . ILE A 1 148 ? -24.164 1.088 8.499 1.00 83.75 148 ILE A O 1
ATOM 1170 N N . ARG A 1 149 ? -25.030 0.168 10.360 1.00 83.25 149 ARG A N 1
ATOM 1171 C CA . ARG A 1 149 ? -23.755 0.074 11.079 1.00 83.25 149 ARG A CA 1
ATOM 1172 C C . ARG A 1 149 ? -22.725 -0.772 10.330 1.00 83.25 149 ARG A C 1
ATOM 1174 O O . ARG A 1 149 ? -21.581 -0.352 10.207 1.00 83.25 149 ARG A O 1
ATOM 1181 N N . ARG A 1 150 ? -23.120 -1.925 9.776 1.00 86.56 150 ARG A N 1
ATOM 1182 C CA . ARG A 1 150 ? -22.213 -2.792 8.997 1.00 86.56 150 ARG A CA 1
ATOM 1183 C C . ARG A 1 150 ? -21.658 -2.089 7.759 1.00 86.56 150 ARG A C 1
ATOM 1185 O O . ARG A 1 150 ? -20.486 -2.257 7.439 1.00 86.56 150 ARG A O 1
ATOM 1192 N N . ILE A 1 151 ? -22.487 -1.296 7.080 1.00 87.62 151 ILE A N 1
ATOM 1193 C CA . ILE A 1 151 ? -22.066 -0.511 5.912 1.00 87.62 151 ILE A CA 1
ATOM 1194 C C . ILE A 1 151 ? -21.077 0.581 6.335 1.00 87.62 151 ILE A C 1
ATOM 1196 O O . ILE A 1 151 ? -20.059 0.773 5.672 1.00 87.62 151 ILE A O 1
ATOM 1200 N N . ALA A 1 152 ? -21.340 1.261 7.454 1.00 87.88 152 ALA A N 1
ATOM 1201 C CA . ALA A 1 152 ? -20.431 2.267 7.996 1.00 87.88 152 ALA A CA 1
ATOM 1202 C C . ALA A 1 152 ? -19.076 1.659 8.409 1.00 87.88 152 ALA A C 1
ATOM 1204 O O . ALA A 1 152 ? -18.034 2.208 8.056 1.00 87.88 152 ALA A O 1
ATOM 1205 N N . GLU A 1 153 ? -19.076 0.493 9.068 1.00 89.62 153 GLU A N 1
ATOM 1206 C CA . GLU A 1 153 ? -17.852 -0.248 9.408 1.00 89.62 153 GLU A CA 1
ATOM 1207 C C . GLU A 1 153 ? -17.070 -0.637 8.149 1.00 89.62 153 GLU A C 1
ATOM 1209 O O . GLU A 1 153 ? -15.867 -0.394 8.070 1.00 89.62 153 GLU A O 1
ATOM 1214 N N . LEU A 1 154 ? -17.742 -1.170 7.123 1.00 92.25 154 LEU A N 1
ATOM 1215 C CA . LEU A 1 154 ? -17.101 -1.456 5.839 1.00 92.25 154 LEU A CA 1
ATOM 1216 C C . LEU A 1 154 ? -16.487 -0.189 5.223 1.00 92.25 154 LEU A C 1
ATOM 1218 O O . LEU A 1 154 ? -15.389 -0.251 4.674 1.00 92.25 154 LEU A O 1
ATOM 1222 N N . GLY A 1 155 ? -17.154 0.961 5.359 1.00 91.94 155 GLY A N 1
ATOM 1223 C CA . GLY A 1 155 ? -16.633 2.268 4.962 1.00 91.94 155 GLY A CA 1
ATOM 1224 C C . GLY A 1 155 ? -15.317 2.627 5.658 1.00 91.94 155 GLY A C 1
ATOM 1225 O O . GLY A 1 155 ? -14.381 3.073 4.998 1.00 91.94 155 GLY A O 1
ATOM 1226 N N . THR A 1 156 ? -15.199 2.367 6.964 1.00 90.81 156 THR A N 1
ATOM 1227 C CA . THR A 1 156 ? -13.934 2.530 7.703 1.00 90.81 156 THR A CA 1
ATOM 1228 C C . THR A 1 156 ? -12.839 1.615 7.153 1.00 90.81 156 THR A C 1
ATOM 1230 O O . THR A 1 156 ? -11.706 2.046 6.948 1.00 90.81 156 THR A O 1
ATOM 1233 N N . TYR A 1 157 ? -13.157 0.353 6.858 1.00 92.94 157 TYR A N 1
ATOM 1234 C CA . TYR A 1 157 ? -12.178 -0.573 6.282 1.00 92.94 157 TYR A CA 1
ATOM 1235 C C . TYR A 1 157 ? -11.754 -0.140 4.869 1.00 92.94 157 TYR A C 1
ATOM 1237 O O . TYR A 1 157 ? -10.569 -0.201 4.542 1.00 92.94 157 TYR A O 1
ATOM 1245 N N . LEU A 1 158 ? -12.692 0.359 4.057 1.00 93.19 158 LEU A N 1
ATOM 1246 C CA . LEU A 1 158 ? -12.442 0.880 2.710 1.00 93.19 158 LEU A CA 1
ATOM 1247 C C . LEU A 1 158 ? -11.499 2.082 2.682 1.00 93.19 158 LEU A C 1
ATOM 1249 O O . LEU A 1 158 ? -10.811 2.267 1.683 1.00 93.19 158 LEU A O 1
ATOM 1253 N N . THR A 1 159 ? -11.435 2.884 3.743 1.00 90.94 159 THR A N 1
ATOM 1254 C CA . THR A 1 159 ? -10.511 4.023 3.816 1.00 90.94 159 THR A CA 1
ATOM 1255 C C . THR A 1 159 ? -9.172 3.634 4.435 1.00 90.94 159 THR A C 1
ATOM 1257 O O . THR A 1 159 ? -8.122 4.013 3.917 1.00 90.94 159 THR A O 1
ATOM 1260 N N . VAL A 1 160 ? -9.184 2.839 5.505 1.00 92.31 160 VAL A N 1
ATOM 1261 C CA . VAL A 1 160 ? -7.981 2.515 6.282 1.00 92.31 160 VAL A CA 1
ATOM 1262 C C . VAL A 1 160 ? -7.090 1.488 5.571 1.00 92.31 160 VAL A C 1
ATOM 1264 O O . VAL A 1 160 ? -5.872 1.665 5.501 1.00 92.31 160 VAL A O 1
ATOM 1267 N N . PHE A 1 161 ? -7.662 0.427 4.994 1.00 93.12 161 PHE A N 1
ATOM 1268 C CA . PHE A 1 161 ? -6.864 -0.667 4.425 1.00 93.12 161 PHE A CA 1
ATOM 1269 C C . PHE A 1 161 ? -6.070 -0.308 3.162 1.00 93.12 161 PHE A C 1
ATOM 1271 O O . PHE A 1 161 ? -4.934 -0.776 3.055 1.00 93.12 161 PHE A O 1
ATOM 1278 N N . PRO A 1 162 ? -6.564 0.522 2.222 1.00 92.81 162 PRO A N 1
ATOM 1279 C CA . PRO A 1 162 ? -5.731 1.013 1.124 1.00 92.81 162 PRO A CA 1
ATOM 1280 C C . PRO A 1 162 ? -4.500 1.779 1.608 1.00 92.81 162 PRO A C 1
ATOM 1282 O O . PRO A 1 162 ? -3.415 1.594 1.061 1.00 92.81 162 PRO A O 1
ATOM 1285 N N . VAL A 1 163 ? -4.642 2.585 2.667 1.00 92.25 163 VAL A N 1
ATOM 1286 C CA . VAL A 1 163 ? -3.525 3.330 3.266 1.00 92.25 163 VAL A CA 1
ATOM 1287 C C . VAL A 1 163 ? -2.524 2.367 3.905 1.00 92.25 163 VAL A C 1
ATOM 1289 O O . VAL A 1 163 ? -1.329 2.456 3.621 1.00 92.25 163 VAL A O 1
ATOM 1292 N N . ILE A 1 164 ? -2.999 1.394 4.693 1.00 92.50 164 ILE A N 1
ATOM 1293 C CA . ILE A 1 164 ? -2.150 0.344 5.283 1.00 92.50 164 ILE A CA 1
ATOM 1294 C C . ILE A 1 164 ? -1.397 -0.423 4.192 1.00 92.50 164 ILE A C 1
ATOM 1296 O O . ILE A 1 164 ? -0.188 -0.618 4.301 1.00 92.50 164 ILE A O 1
ATOM 1300 N N . ASN A 1 165 ? -2.090 -0.853 3.134 1.00 91.06 165 ASN A N 1
ATOM 1301 C CA . ASN A 1 165 ? -1.473 -1.583 2.029 1.00 91.06 165 ASN A CA 1
ATOM 1302 C C . ASN A 1 165 ? -0.439 -0.730 1.293 1.00 91.06 165 ASN A C 1
ATOM 1304 O O . ASN A 1 165 ? 0.642 -1.232 1.001 1.00 91.06 165 ASN A O 1
ATOM 1308 N N . GLY A 1 166 ? -0.722 0.554 1.063 1.00 90.44 166 GLY A N 1
ATOM 1309 C CA . GLY A 1 166 ? 0.240 1.495 0.495 1.00 90.44 166 GLY A CA 1
ATOM 1310 C C . GLY A 1 166 ? 1.517 1.586 1.332 1.00 90.44 166 GLY A C 1
ATOM 1311 O O . GLY A 1 166 ? 2.612 1.406 0.802 1.00 90.44 166 GLY A O 1
ATOM 1312 N N . ILE A 1 167 ? 1.389 1.763 2.650 1.00 89.19 167 ILE A N 1
ATOM 1313 C CA . ILE A 1 167 ? 2.534 1.804 3.576 1.00 89.19 167 ILE A CA 1
ATOM 1314 C C . ILE A 1 167 ? 3.287 0.463 3.585 1.00 89.19 167 ILE A C 1
ATOM 1316 O O . ILE A 1 167 ? 4.518 0.440 3.614 1.00 89.19 167 ILE A O 1
ATOM 1320 N N . ALA A 1 168 ? 2.568 -0.659 3.511 1.00 88.25 168 ALA A N 1
ATOM 1321 C CA . ALA A 1 168 ? 3.157 -1.995 3.482 1.00 88.25 168 ALA A CA 1
ATOM 1322 C C . ALA A 1 168 ? 4.017 -2.255 2.232 1.00 88.25 168 ALA A C 1
ATOM 1324 O O . ALA A 1 168 ? 4.934 -3.069 2.294 1.00 88.25 168 ALA A O 1
ATOM 1325 N N . THR A 1 169 ? 3.771 -1.556 1.115 1.00 86.31 169 THR A N 1
ATOM 1326 C CA . THR A 1 169 ? 4.605 -1.686 -0.098 1.00 86.31 169 THR A CA 1
ATOM 1327 C C . THR A 1 169 ? 5.986 -1.045 0.027 1.00 86.31 169 THR A C 1
ATOM 1329 O O . THR A 1 169 ? 6.861 -1.315 -0.795 1.00 86.31 169 THR A O 1
ATOM 1332 N N . ILE A 1 170 ? 6.214 -0.219 1.053 1.00 86.75 170 ILE A N 1
ATOM 1333 C CA . ILE A 1 170 ? 7.523 0.382 1.295 1.00 86.75 170 ILE A CA 1
ATOM 1334 C C . ILE A 1 170 ? 8.483 -0.740 1.721 1.00 86.75 170 ILE A C 1
ATOM 1336 O O . ILE A 1 170 ? 8.223 -1.403 2.732 1.00 86.75 170 ILE A O 1
ATOM 1340 N N . PRO A 1 171 ? 9.611 -0.950 1.012 1.00 76.50 171 PRO A N 1
ATOM 1341 C CA . PRO A 1 171 ? 10.545 -2.048 1.266 1.00 76.50 171 PRO A CA 1
ATOM 1342 C C . PRO A 1 171 ? 11.433 -1.775 2.494 1.00 76.50 171 PRO A C 1
ATOM 1344 O O . PRO A 1 171 ? 12.649 -1.921 2.448 1.00 76.50 171 PRO A O 1
ATOM 1347 N N . ALA A 1 172 ? 10.833 -1.344 3.602 1.00 81.69 172 ALA A N 1
ATOM 1348 C CA . ALA A 1 172 ? 11.514 -1.165 4.879 1.00 81.69 172 ALA A CA 1
ATOM 1349 C C . ALA A 1 172 ? 11.630 -2.485 5.657 1.00 81.69 172 ALA A C 1
ATOM 1351 O O . ALA A 1 172 ? 12.495 -2.615 6.517 1.00 81.69 172 ALA A O 1
ATOM 1352 N N . THR A 1 173 ? 10.768 -3.468 5.365 1.00 84.38 173 THR A N 1
ATOM 1353 C CA . THR A 1 173 ? 10.790 -4.795 6.000 1.00 84.38 173 THR A CA 1
ATOM 1354 C C . THR A 1 173 ? 10.559 -5.905 4.969 1.00 84.38 173 THR A C 1
ATOM 1356 O O . THR A 1 173 ? 9.858 -5.664 3.980 1.00 84.38 173 THR A O 1
ATOM 1359 N N . PRO A 1 174 ? 11.113 -7.119 5.166 1.00 77.38 174 PRO A N 1
ATOM 1360 C CA . PRO A 1 174 ? 10.854 -8.256 4.285 1.00 77.38 174 PRO A CA 1
ATOM 1361 C C . PRO A 1 174 ? 9.350 -8.522 4.169 1.00 77.38 174 PRO A C 1
ATOM 1363 O O . PRO A 1 174 ? 8.664 -8.718 5.173 1.00 77.38 174 PRO A O 1
ATOM 1366 N N . GLY A 1 175 ? 8.826 -8.466 2.943 1.00 79.44 175 GLY A N 1
ATOM 1367 C CA . GLY A 1 175 ? 7.400 -8.670 2.670 1.00 79.44 175 GLY A CA 1
ATOM 1368 C C . GLY A 1 175 ? 6.459 -7.612 3.263 1.00 79.44 175 GLY A C 1
ATOM 1369 O O . GLY A 1 175 ? 5.255 -7.851 3.306 1.00 79.44 175 GLY A O 1
ATOM 1370 N N . GLY A 1 176 ? 6.974 -6.473 3.750 1.00 85.25 176 GLY A N 1
ATOM 1371 C CA . GLY A 1 176 ? 6.152 -5.405 4.332 1.00 85.25 176 GLY A CA 1
ATOM 1372 C C . GLY A 1 176 ? 5.461 -5.780 5.648 1.00 85.25 176 GLY A C 1
ATOM 1373 O O . GLY A 1 176 ? 4.539 -5.086 6.076 1.00 85.25 176 GLY A O 1
ATOM 1374 N N . LEU A 1 177 ? 5.863 -6.883 6.292 1.00 87.06 177 LEU A N 1
ATOM 1375 C CA . LEU A 1 177 ? 5.171 -7.417 7.467 1.00 87.06 177 LEU A CA 1
ATOM 1376 C C . LEU A 1 177 ? 5.194 -6.427 8.639 1.00 87.06 177 LEU A C 1
ATOM 1378 O O . LEU A 1 177 ? 4.156 -6.135 9.232 1.00 87.06 177 LEU A O 1
ATOM 1382 N N . GLY A 1 178 ? 6.376 -5.892 8.957 1.00 88.38 178 GLY A N 1
ATOM 1383 C CA . GLY A 1 178 ? 6.544 -4.988 10.095 1.00 88.38 178 GLY A CA 1
ATOM 1384 C C . GLY A 1 178 ? 5.887 -3.631 9.859 1.00 88.38 178 GLY A C 1
ATOM 1385 O O . GLY A 1 178 ? 5.261 -3.083 10.764 1.00 88.38 178 GLY A O 1
ATOM 1386 N N . THR A 1 179 ? 5.960 -3.112 8.630 1.00 90.81 179 THR A N 1
ATOM 1387 C CA . THR A 1 179 ? 5.298 -1.854 8.256 1.00 90.81 179 THR A CA 1
ATOM 1388 C C . THR A 1 179 ? 3.780 -1.993 8.258 1.00 90.81 179 THR A C 1
ATOM 1390 O O . THR A 1 179 ? 3.099 -1.102 8.759 1.00 90.81 179 THR A O 1
ATOM 1393 N N . ARG A 1 180 ? 3.238 -3.121 7.778 1.00 92.06 180 ARG A N 1
ATOM 1394 C CA . ARG A 1 180 ? 1.798 -3.405 7.821 1.00 92.06 180 ARG A CA 1
ATOM 1395 C C . ARG A 1 180 ? 1.278 -3.522 9.251 1.00 92.06 180 ARG A C 1
ATOM 1397 O O . ARG A 1 180 ? 0.256 -2.915 9.565 1.00 92.06 180 ARG A O 1
ATOM 1404 N N . ASP A 1 181 ? 1.957 -4.273 10.118 1.00 92.12 181 ASP A N 1
ATOM 1405 C CA . ASP A 1 181 ? 1.556 -4.423 11.524 1.00 92.12 181 ASP A CA 1
ATOM 1406 C C . ASP A 1 181 ? 1.600 -3.084 12.273 1.00 92.12 181 ASP A C 1
ATOM 1408 O O . ASP A 1 181 ? 0.622 -2.690 12.911 1.00 92.12 181 ASP A O 1
ATOM 1412 N N . ALA A 1 182 ? 2.693 -2.331 12.121 1.00 91.62 182 ALA A N 1
ATOM 1413 C CA . ALA A 1 182 ? 2.825 -1.005 12.716 1.00 91.62 182 ALA A CA 1
ATOM 1414 C C . ALA A 1 182 ? 1.744 -0.035 12.211 1.00 91.62 182 ALA A C 1
ATOM 1416 O O . ALA A 1 182 ? 1.114 0.647 13.018 1.00 91.62 182 ALA A O 1
ATOM 1417 N N . ALA A 1 183 ? 1.476 -0.008 10.900 1.00 92.69 183 ALA A N 1
ATOM 1418 C CA . ALA A 1 183 ? 0.434 0.834 10.316 1.00 92.69 183 ALA A CA 1
ATOM 1419 C C . ALA A 1 183 ? -0.967 0.434 10.796 1.00 92.69 183 ALA A C 1
ATOM 1421 O O . ALA A 1 183 ? -1.778 1.305 11.092 1.00 92.69 183 ALA A O 1
ATOM 1422 N N . THR A 1 184 ? -1.243 -0.866 10.926 1.00 92.25 184 THR A N 1
ATOM 1423 C CA . THR A 1 184 ? -2.536 -1.367 11.414 1.00 92.25 184 THR A CA 1
ATOM 1424 C C . THR A 1 184 ? -2.758 -0.974 12.874 1.00 92.25 184 THR A C 1
ATOM 1426 O O . THR A 1 184 ? -3.822 -0.460 13.207 1.00 92.25 184 THR A O 1
ATOM 1429 N N . LYS A 1 185 ? -1.744 -1.126 13.737 1.00 92.25 185 LYS A N 1
ATOM 1430 C CA . LYS A 1 185 ? -1.790 -0.643 15.129 1.00 92.25 185 LYS A CA 1
ATOM 1431 C C . LYS A 1 185 ? -2.011 0.858 15.208 1.00 92.25 185 LYS A C 1
ATOM 1433 O O . LYS A 1 185 ? -2.822 1.306 16.005 1.00 92.25 185 LYS A O 1
ATOM 1438 N N . PHE A 1 186 ? -1.274 1.620 14.406 1.00 91.50 186 PHE A N 1
ATOM 1439 C CA . PHE A 1 186 ? -1.333 3.074 14.439 1.00 91.50 186 PHE A CA 1
ATOM 1440 C C . PHE A 1 186 ? -2.688 3.594 13.947 1.00 91.50 186 PHE A C 1
ATOM 1442 O O . PHE A 1 186 ? -3.285 4.432 14.606 1.00 91.50 186 PHE A O 1
ATOM 1449 N N . LEU A 1 187 ? -3.198 3.066 12.829 1.00 91.25 187 LEU A N 1
ATOM 1450 C CA . LEU A 1 187 ? -4.432 3.544 12.197 1.00 91.25 187 LEU A CA 1
ATOM 1451 C C . LEU A 1 187 ? -5.713 2.983 12.821 1.00 91.25 187 LEU A C 1
ATOM 1453 O O . LEU A 1 187 ? -6.737 3.647 12.737 1.00 91.25 187 LEU A O 1
ATOM 1457 N N . LEU A 1 188 ? -5.690 1.794 13.435 1.00 90.31 188 LEU A N 1
ATOM 1458 C CA . LEU A 1 188 ? -6.850 1.256 14.165 1.00 90.31 188 LEU A CA 1
ATOM 1459 C C . LEU A 1 188 ? -6.806 1.561 15.668 1.00 90.31 188 LEU A C 1
ATOM 1461 O O . LEU A 1 188 ? -7.837 1.497 16.329 1.00 90.31 188 LEU A O 1
ATOM 1465 N N . GLY A 1 189 ? -5.634 1.888 16.214 1.00 87.56 189 GLY A N 1
ATOM 1466 C CA . GLY A 1 189 ? -5.451 2.230 17.627 1.00 87.56 189 GLY A CA 1
ATOM 1467 C C . GLY A 1 189 ? -5.711 3.700 17.962 1.00 87.56 189 GLY A C 1
ATOM 1468 O O . GLY A 1 189 ? -5.531 4.090 19.114 1.00 87.56 189 GLY A O 1
ATOM 1469 N N . VAL A 1 190 ? -6.107 4.520 16.982 1.00 88.81 190 VAL A N 1
ATOM 1470 C CA . VAL A 1 190 ? -6.520 5.914 17.212 1.00 88.81 190 VAL A CA 1
ATOM 1471 C C . VAL A 1 190 ? -7.755 5.899 18.140 1.00 88.81 190 VAL A C 1
ATOM 1473 O O . VAL A 1 190 ? -8.610 5.018 17.970 1.00 88.81 190 VAL A O 1
ATOM 1476 N N . PRO A 1 191 ? -7.861 6.795 19.146 1.00 82.38 191 PRO A N 1
ATOM 1477 C CA . PRO A 1 191 ? -8.919 6.737 20.161 1.00 82.38 191 PRO A CA 1
ATOM 1478 C C . PRO A 1 191 ? -10.347 6.687 19.608 1.00 82.38 191 PRO A C 1
ATOM 1480 O O . PRO A 1 191 ? -11.228 6.130 20.254 1.00 82.38 191 PRO A O 1
ATOM 1483 N N . GLU A 1 192 ? -10.567 7.214 18.407 1.00 82.31 192 GLU A N 1
ATOM 1484 C CA . GLU A 1 192 ? -11.848 7.220 17.704 1.00 82.31 192 GLU A CA 1
ATOM 1485 C C . GLU A 1 192 ? -12.321 5.812 17.322 1.00 82.31 192 GLU A C 1
ATOM 1487 O O . GLU A 1 192 ? -13.524 5.567 17.292 1.00 82.31 192 GLU A O 1
ATOM 1492 N N . PHE A 1 193 ? -11.398 4.884 17.047 1.00 84.62 193 PHE A N 1
ATOM 1493 C CA . PHE A 1 193 ? -11.729 3.493 16.723 1.00 84.62 193 PHE A CA 1
ATOM 1494 C C . PHE A 1 193 ? -11.623 2.562 17.930 1.00 84.62 193 PHE A C 1
ATOM 1496 O O . PHE A 1 193 ? -12.244 1.500 17.934 1.00 84.62 193 PHE A O 1
ATOM 1503 N N . GLY A 1 194 ? -10.820 2.929 18.937 1.00 81.75 194 GLY A N 1
ATOM 1504 C CA . GLY A 1 194 ? -10.727 2.216 20.214 1.00 81.75 194 GLY A CA 1
ATOM 1505 C C . GLY A 1 194 ? -10.307 0.743 20.108 1.00 81.75 194 GLY A C 1
ATOM 1506 O O . GLY A 1 194 ? -10.547 -0.034 21.035 1.00 81.75 194 GLY A O 1
ATOM 1507 N N . VAL A 1 195 ? -9.705 0.319 18.990 1.00 89.62 195 VAL A N 1
ATOM 1508 C CA . VAL A 1 195 ? -9.373 -1.092 18.774 1.00 89.62 195 VAL A CA 1
ATOM 1509 C C . VAL A 1 195 ? -8.179 -1.472 19.640 1.00 89.62 195 VAL A C 1
ATOM 1511 O O . VAL A 1 195 ? -7.110 -0.865 19.569 1.00 89.62 195 VAL A O 1
ATOM 1514 N N . GLN A 1 196 ? -8.339 -2.532 20.434 1.00 91.94 196 GLN A N 1
ATOM 1515 C CA . GLN A 1 196 ? -7.250 -3.058 21.249 1.00 91.94 196 GLN A CA 1
ATOM 1516 C C . GLN A 1 196 ? -6.052 -3.448 20.354 1.00 91.94 196 GLN A C 1
ATOM 1518 O O . GLN A 1 196 ? -6.239 -4.215 19.401 1.00 91.94 196 GLN A O 1
ATOM 1523 N N . PRO A 1 197 ? -4.814 -3.006 20.664 1.00 89.69 197 PRO A N 1
ATOM 1524 C CA . PRO A 1 197 ? -3.648 -3.253 19.812 1.00 89.69 197 PRO A CA 1
ATOM 1525 C C . PRO A 1 197 ? -3.399 -4.734 19.502 1.00 89.69 197 PRO A C 1
ATOM 1527 O O . PRO A 1 197 ? -2.969 -5.068 18.401 1.00 89.69 197 PRO A O 1
ATOM 1530 N N . SER A 1 198 ? -3.707 -5.633 20.443 1.00 90.56 198 SER A N 1
ATOM 1531 C CA . SER A 1 198 ? -3.602 -7.085 20.254 1.00 90.56 198 SER A CA 1
ATOM 1532 C C . SER A 1 198 ? -4.502 -7.592 19.124 1.00 90.56 198 SER A C 1
ATOM 1534 O O . SER A 1 198 ? -4.043 -8.354 18.281 1.00 90.56 198 SER A O 1
ATOM 1536 N N . ARG A 1 199 ? -5.755 -7.127 19.048 1.00 92.12 199 ARG A N 1
ATOM 1537 C CA . ARG A 1 199 ? -6.698 -7.528 17.991 1.00 92.12 199 ARG A CA 1
ATOM 1538 C C . ARG A 1 199 ? -6.294 -6.973 16.628 1.00 92.12 199 ARG A C 1
ATOM 1540 O O . ARG A 1 199 ? -6.391 -7.684 15.631 1.00 92.12 199 ARG A O 1
ATOM 1547 N N . ALA A 1 200 ? -5.799 -5.735 16.594 1.00 91.88 200 ALA A N 1
ATOM 1548 C CA . ALA A 1 200 ? -5.283 -5.109 15.378 1.00 91.88 200 ALA A CA 1
ATOM 1549 C C . ALA A 1 200 ? -4.095 -5.899 14.790 1.00 91.88 200 ALA A C 1
ATOM 1551 O O . ALA A 1 200 ? -4.064 -6.167 13.588 1.00 91.88 200 ALA A O 1
ATOM 1552 N N . VAL A 1 201 ? -3.168 -6.352 15.645 1.00 91.50 201 VAL A N 1
ATOM 1553 C CA . VAL A 1 201 ? -2.059 -7.245 15.253 1.00 91.50 201 VAL A CA 1
ATOM 1554 C C . VAL A 1 201 ? -2.577 -8.554 14.689 1.00 91.50 201 VAL A C 1
ATOM 1556 O O . VAL A 1 201 ? -2.159 -8.975 13.612 1.00 91.50 201 VAL A O 1
ATOM 1559 N N . THR A 1 202 ? -3.479 -9.215 15.419 1.00 93.75 202 THR A N 1
ATOM 1560 C CA . THR A 1 202 ? -4.018 -10.514 15.012 1.00 93.75 202 THR A CA 1
ATOM 1561 C C . THR A 1 202 ? -4.680 -10.422 13.643 1.00 93.75 202 THR A C 1
ATOM 1563 O O . THR A 1 202 ? -4.447 -11.289 12.805 1.00 93.75 202 THR A O 1
ATOM 1566 N N . LEU A 1 203 ? -5.431 -9.349 13.378 1.00 93.56 203 LEU A N 1
ATOM 1567 C CA . LEU A 1 203 ? -6.035 -9.096 12.072 1.00 93.56 203 LEU A CA 1
ATOM 1568 C C . LEU A 1 203 ? -4.978 -8.964 10.962 1.00 93.56 203 LEU A C 1
ATOM 1570 O O . LEU A 1 203 ? -5.099 -9.611 9.921 1.00 93.56 203 LEU A O 1
ATOM 1574 N N . SER A 1 204 ? -3.929 -8.165 11.190 1.00 92.31 204 SER A N 1
ATOM 1575 C CA . SER A 1 204 ? -2.826 -7.976 10.233 1.00 92.31 204 SER A CA 1
ATOM 1576 C C . SER A 1 204 ? -2.089 -9.288 9.930 1.00 92.31 204 SER A C 1
ATOM 1578 O O . SER A 1 204 ? -1.867 -9.627 8.765 1.00 92.31 204 SER A O 1
ATOM 1580 N N . LEU A 1 205 ? -1.764 -10.067 10.968 1.00 91.44 205 LEU A N 1
ATOM 1581 C CA . LEU A 1 205 ? -1.104 -11.367 10.833 1.00 91.44 205 LEU A CA 1
ATOM 1582 C C . LEU A 1 205 ? -1.978 -12.384 10.101 1.00 91.44 205 LEU A C 1
ATOM 1584 O O . LEU A 1 205 ? -1.482 -13.106 9.240 1.00 91.44 205 LEU A O 1
ATOM 1588 N N . LEU A 1 206 ? -3.275 -12.430 10.404 1.00 92.81 206 LEU A N 1
ATOM 1589 C CA . LEU A 1 206 ? -4.195 -13.367 9.769 1.00 92.81 206 LEU A CA 1
ATOM 1590 C C . LEU A 1 206 ? -4.349 -13.067 8.274 1.00 92.81 206 LEU A C 1
ATOM 1592 O O . LEU A 1 206 ? -4.269 -13.975 7.448 1.00 92.81 206 LEU A O 1
ATOM 1596 N N . LEU A 1 207 ? -4.471 -11.786 7.914 1.00 91.75 207 LEU A N 1
ATOM 1597 C CA . LEU A 1 207 ? -4.448 -11.350 6.518 1.00 91.75 207 LEU A CA 1
ATOM 1598 C C . LEU A 1 207 ? -3.140 -11.724 5.825 1.00 91.75 207 LEU A C 1
ATOM 1600 O O . LEU A 1 207 ? -3.164 -12.209 4.695 1.00 91.75 207 LEU A O 1
ATOM 1604 N N . TYR A 1 208 ? -2.006 -11.540 6.500 1.00 89.44 208 TYR A N 1
ATOM 1605 C CA . TYR A 1 208 ? -0.710 -11.930 5.959 1.00 89.44 208 TYR A CA 1
ATOM 1606 C C . TYR A 1 208 ? -0.634 -13.438 5.684 1.00 89.44 208 TYR A C 1
ATOM 1608 O O . TYR A 1 208 ? -0.271 -13.833 4.577 1.00 89.44 208 TYR A O 1
ATOM 1616 N N . VAL A 1 209 ? -1.054 -14.279 6.634 1.00 91.19 209 VAL A N 1
ATOM 1617 C CA . VAL A 1 209 ? -1.099 -15.742 6.469 1.00 91.19 209 VAL A CA 1
ATOM 1618 C C . VAL A 1 209 ? -1.986 -16.141 5.290 1.00 91.19 209 VAL A C 1
ATOM 1620 O O . VAL A 1 209 ? -1.579 -16.972 4.483 1.00 91.19 209 VAL A O 1
ATOM 1623 N N . ILE A 1 210 ? -3.154 -15.513 5.127 1.00 91.44 210 ILE A N 1
ATOM 1624 C CA . ILE A 1 210 ? -4.049 -15.775 3.990 1.00 91.44 210 ILE A CA 1
ATOM 1625 C C . ILE A 1 210 ? -3.383 -15.387 2.665 1.00 91.44 210 ILE A C 1
ATOM 1627 O O . ILE A 1 210 ? -3.446 -16.144 1.697 1.00 91.44 210 ILE A O 1
ATOM 1631 N N . THR A 1 211 ? -2.705 -14.236 2.610 1.00 88.75 211 THR A N 1
ATOM 1632 C CA . THR A 1 211 ? -1.978 -13.828 1.397 1.00 88.75 211 THR A CA 1
ATOM 1633 C C . THR A 1 211 ? -0.793 -14.738 1.086 1.00 88.75 211 THR A C 1
ATOM 1635 O O . THR A 1 211 ? -0.560 -15.051 -0.082 1.00 88.75 211 THR A O 1
ATOM 1638 N N . LEU A 1 212 ? -0.072 -15.211 2.108 1.00 88.56 212 LEU A N 1
ATOM 1639 C CA . LEU A 1 212 ? 1.002 -16.189 1.944 1.00 88.56 212 LEU A CA 1
ATOM 1640 C C . LEU A 1 212 ? 0.469 -17.525 1.437 1.00 88.56 212 LEU A C 1
ATOM 1642 O O . LEU A 1 212 ? 1.045 -18.093 0.514 1.00 88.56 212 LEU A O 1
ATOM 1646 N N . PHE A 1 213 ? -0.640 -18.001 2.000 1.00 90.38 213 PHE A N 1
ATOM 1647 C CA . PHE A 1 213 ? -1.294 -19.227 1.561 1.00 90.38 213 PHE A CA 1
ATOM 1648 C C . PHE A 1 213 ? -1.672 -19.149 0.077 1.00 90.38 213 PHE A C 1
ATOM 1650 O O . PHE A 1 213 ? -1.317 -20.034 -0.696 1.00 90.38 213 PHE A O 1
ATOM 1657 N N . TRP A 1 214 ? -2.302 -18.055 -0.358 1.00 89.88 214 TRP A N 1
ATOM 1658 C CA . TRP A 1 214 ? -2.631 -17.865 -1.773 1.00 89.88 214 TRP A CA 1
ATOM 1659 C C . TRP A 1 214 ? -1.400 -17.736 -2.670 1.00 89.88 214 TRP A C 1
ATOM 1661 O O . TRP A 1 214 ? -1.392 -18.275 -3.775 1.00 89.88 214 TRP A O 1
ATOM 1671 N N . SER A 1 215 ? -0.343 -17.080 -2.190 1.00 86.94 215 SER A N 1
ATOM 1672 C CA . SER A 1 215 ? 0.926 -16.984 -2.921 1.00 86.94 215 SER A CA 1
ATOM 1673 C C . SER A 1 215 ? 1.566 -18.363 -3.110 1.00 86.94 215 SER A C 1
ATOM 1675 O O . SER A 1 215 ? 2.078 -18.661 -4.187 1.00 86.94 215 SER A O 1
ATOM 1677 N N . LEU A 1 216 ? 1.480 -19.230 -2.096 1.00 90.19 216 LEU A N 1
ATOM 1678 C CA . LEU A 1 216 ? 1.924 -20.619 -2.177 1.00 90.19 216 LEU A CA 1
ATOM 1679 C C . LEU A 1 216 ? 1.090 -21.413 -3.190 1.00 90.19 216 LEU A C 1
ATOM 1681 O O . LEU A 1 216 ? 1.665 -22.105 -4.024 1.00 90.19 216 LEU A O 1
ATOM 1685 N N . VAL A 1 217 ? -0.242 -21.285 -3.162 1.00 90.19 217 VAL A N 1
ATOM 1686 C CA . VAL A 1 217 ? -1.134 -21.949 -4.130 1.00 90.19 217 VAL A CA 1
ATOM 1687 C C . VAL A 1 217 ? -0.782 -21.542 -5.560 1.00 90.19 217 VAL A C 1
ATOM 1689 O O . VAL A 1 217 ? -0.579 -22.408 -6.407 1.00 90.19 217 VAL A O 1
ATOM 1692 N N . VAL A 1 218 ? -0.640 -20.241 -5.829 1.00 85.00 218 VAL A N 1
ATOM 1693 C CA . VAL A 1 218 ? -0.249 -19.737 -7.157 1.00 85.00 218 VAL A CA 1
ATOM 1694 C C . VAL A 1 218 ? 1.140 -20.243 -7.550 1.00 85.00 218 VAL A C 1
ATOM 1696 O O . VAL A 1 218 ? 1.328 -20.663 -8.689 1.00 85.00 218 VAL A O 1
ATOM 1699 N N . GLY A 1 219 ? 2.092 -20.271 -6.614 1.00 86.50 219 GLY A N 1
ATOM 1700 C CA . GLY A 1 219 ? 3.428 -20.822 -6.840 1.00 86.50 219 GLY A CA 1
ATOM 1701 C C . GLY A 1 219 ? 3.411 -22.306 -7.214 1.00 86.50 219 GLY A C 1
ATOM 1702 O O . GLY A 1 219 ? 4.107 -22.701 -8.145 1.00 86.50 219 GLY A O 1
ATOM 1703 N N . ILE A 1 220 ? 2.579 -23.117 -6.554 1.00 90.62 220 ILE A N 1
ATOM 1704 C CA . ILE A 1 220 ? 2.397 -24.542 -6.872 1.00 90.62 220 ILE A CA 1
ATOM 1705 C C . ILE A 1 220 ? 1.759 -24.708 -8.253 1.00 90.62 220 ILE A C 1
ATOM 1707 O O . ILE A 1 220 ? 2.268 -25.475 -9.067 1.00 90.62 220 ILE A O 1
ATOM 1711 N N . VAL A 1 221 ? 0.680 -23.972 -8.547 1.00 88.56 221 VAL A N 1
ATOM 1712 C CA . VAL A 1 221 ? 0.029 -24.014 -9.868 1.00 88.56 221 VAL A CA 1
ATOM 1713 C C . VAL A 1 221 ? 1.015 -23.620 -10.964 1.00 88.56 221 VAL A C 1
ATOM 1715 O O . VAL A 1 221 ? 1.074 -24.281 -11.995 1.00 88.56 221 VAL A O 1
ATOM 1718 N N . TYR A 1 222 ? 1.824 -22.586 -10.734 1.00 84.50 222 TYR A N 1
ATOM 1719 C CA . TYR A 1 222 ? 2.847 -22.149 -11.675 1.00 84.50 222 TYR A CA 1
ATOM 1720 C C . TYR A 1 222 ? 3.961 -23.187 -11.847 1.00 84.50 222 TYR A C 1
ATOM 1722 O O . TYR A 1 222 ? 4.349 -23.473 -12.974 1.00 84.50 222 TYR A O 1
ATOM 1730 N N . ALA A 1 223 ? 4.437 -23.800 -10.759 1.00 85.88 223 ALA A N 1
ATOM 1731 C CA . ALA A 1 223 ? 5.446 -24.855 -10.812 1.00 85.88 223 ALA A CA 1
ATOM 1732 C C . ALA A 1 223 ? 4.949 -26.083 -11.587 1.00 85.88 223 ALA A C 1
ATOM 1734 O O . ALA A 1 223 ? 5.693 -26.633 -12.389 1.00 85.88 223 ALA A O 1
ATOM 1735 N N . ILE A 1 224 ? 3.685 -26.475 -11.405 1.00 90.44 224 ILE A N 1
ATOM 1736 C CA . ILE A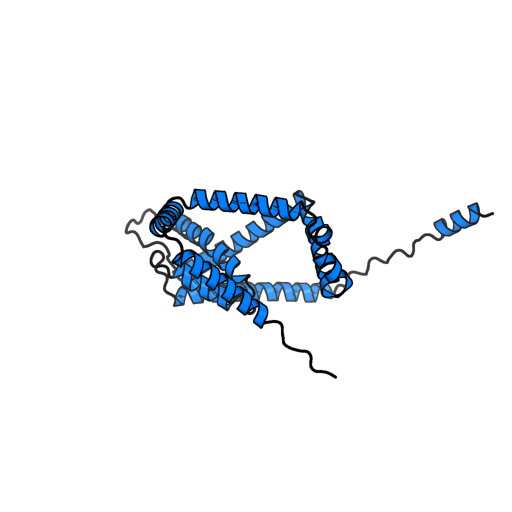 1 224 ? 3.058 -27.566 -12.165 1.00 90.44 224 ILE A CA 1
ATOM 1737 C C . ILE A 1 224 ? 2.813 -27.146 -13.623 1.00 90.44 224 ILE A C 1
ATOM 1739 O O . ILE A 1 224 ? 3.023 -27.935 -14.538 1.00 90.44 224 ILE A O 1
ATOM 1743 N N . GLY A 1 225 ? 2.397 -25.899 -13.858 1.00 81.88 225 GLY A N 1
ATOM 1744 C CA . GLY A 1 225 ? 2.104 -25.355 -15.185 1.00 81.88 225 GLY A CA 1
ATOM 1745 C C . GLY A 1 225 ? 3.342 -25.179 -16.067 1.00 81.88 225 GLY A C 1
ATOM 1746 O O . GLY A 1 225 ? 3.285 -25.479 -17.253 1.00 81.88 225 GLY A O 1
ATOM 1747 N N . ILE A 1 226 ? 4.478 -24.764 -15.496 1.00 65.44 226 ILE A N 1
ATOM 1748 C CA . ILE A 1 226 ? 5.771 -24.673 -16.198 1.00 65.44 226 ILE A CA 1
ATOM 1749 C C . ILE A 1 226 ? 6.292 -26.043 -16.646 1.00 65.44 226 ILE A C 1
ATOM 1751 O O . ILE A 1 226 ? 7.039 -26.119 -17.620 1.00 65.44 226 ILE A O 1
ATOM 1755 N N . ILE A 1 227 ? 5.889 -27.129 -15.979 1.00 57.97 227 ILE A N 1
ATOM 1756 C CA . ILE A 1 227 ? 6.242 -28.493 -16.406 1.00 57.97 227 ILE A CA 1
ATOM 1757 C C . ILE A 1 227 ? 5.592 -28.838 -17.760 1.00 57.97 227 ILE A C 1
ATOM 1759 O O . ILE A 1 227 ? 6.021 -29.786 -18.412 1.00 57.97 227 ILE A O 1
ATOM 1763 N N . TYR A 1 228 ? 4.644 -28.032 -18.250 1.00 53.00 228 TYR A N 1
ATOM 1764 C CA . TYR A 1 228 ? 4.290 -28.007 -19.664 1.00 53.00 228 TYR A CA 1
ATOM 1765 C C . TYR A 1 228 ? 5.190 -26.986 -20.365 1.00 53.00 228 TYR A C 1
ATOM 1767 O O . TYR A 1 228 ? 4.862 -25.795 -20.363 1.00 53.00 228 TYR A O 1
ATOM 1775 N N . PRO A 1 229 ? 6.335 -27.393 -20.950 1.00 55.66 229 PRO A N 1
ATOM 1776 C CA . PRO A 1 229 ? 7.124 -26.474 -21.743 1.00 55.66 229 PRO A CA 1
ATOM 1777 C C . PRO A 1 229 ? 6.203 -25.910 -22.818 1.00 55.66 229 PRO A C 1
ATOM 1779 O O . PRO A 1 229 ? 5.652 -26.655 -23.631 1.00 55.66 229 PRO A O 1
ATOM 1782 N N . ALA A 1 230 ? 6.038 -24.587 -22.823 1.00 57.81 230 ALA A N 1
ATOM 1783 C CA . ALA A 1 230 ? 5.683 -23.902 -24.046 1.00 57.81 230 ALA A CA 1
ATOM 1784 C C . ALA A 1 230 ? 6.742 -24.358 -25.044 1.00 57.81 230 ALA A C 1
ATOM 1786 O O . ALA A 1 230 ? 7.908 -23.978 -24.916 1.00 57.81 230 ALA A O 1
ATOM 1787 N N . THR A 1 231 ? 6.373 -25.256 -25.963 1.00 61.12 231 THR A N 1
ATOM 1788 C CA . THR A 1 231 ? 7.199 -25.542 -27.128 1.00 61.12 231 THR A CA 1
ATOM 1789 C C . THR A 1 231 ? 7.577 -24.171 -27.655 1.00 61.12 231 THR A C 1
ATOM 1791 O O . THR A 1 231 ? 6.651 -23.407 -27.966 1.00 61.12 231 THR A O 1
ATOM 1794 N N . PRO A 1 232 ? 8.872 -23.794 -27.637 1.00 59.94 232 PRO A N 1
ATOM 1795 C CA . PRO A 1 232 ? 9.266 -22.499 -28.151 1.00 59.94 232 PRO A CA 1
ATOM 1796 C C . PRO A 1 232 ? 8.611 -22.403 -29.523 1.00 59.94 232 PRO A C 1
ATOM 1798 O O . PRO A 1 232 ? 8.649 -23.414 -30.237 1.00 59.94 232 PRO A O 1
ATOM 1801 N N . PRO A 1 233 ? 7.931 -21.286 -29.858 1.00 57.72 233 PRO A N 1
ATOM 1802 C CA . PRO A 1 233 ? 7.413 -21.115 -31.204 1.00 57.72 233 PRO A CA 1
ATOM 1803 C C . PRO A 1 233 ? 8.593 -21.452 -32.092 1.00 57.72 233 PRO A C 1
ATOM 1805 O O . PRO A 1 233 ? 9.646 -20.825 -31.954 1.00 57.72 233 PRO A O 1
ATOM 1808 N N . SER A 1 234 ? 8.471 -22.551 -32.837 1.00 59.03 234 SER A N 1
ATOM 1809 C CA . SER A 1 234 ? 9.507 -23.031 -33.727 1.00 59.03 234 SER A CA 1
ATOM 1810 C C . SER A 1 234 ? 9.777 -21.835 -34.606 1.00 59.03 234 SER A C 1
ATOM 1812 O O . SER A 1 234 ? 8.936 -21.464 -35.421 1.00 59.03 234 SER A O 1
ATOM 1814 N N . CYS A 1 235 ? 10.868 -21.130 -34.296 1.00 52.06 235 CYS A N 1
ATOM 1815 C CA . CYS A 1 235 ? 11.248 -19.923 -34.986 1.00 52.06 235 CYS A CA 1
ATOM 1816 C C . CYS A 1 235 ? 11.390 -20.401 -36.410 1.00 52.06 235 CYS A C 1
ATOM 1818 O O . CYS A 1 235 ? 12.252 -21.238 -36.685 1.00 52.06 235 CYS A O 1
ATOM 1820 N N . GLY A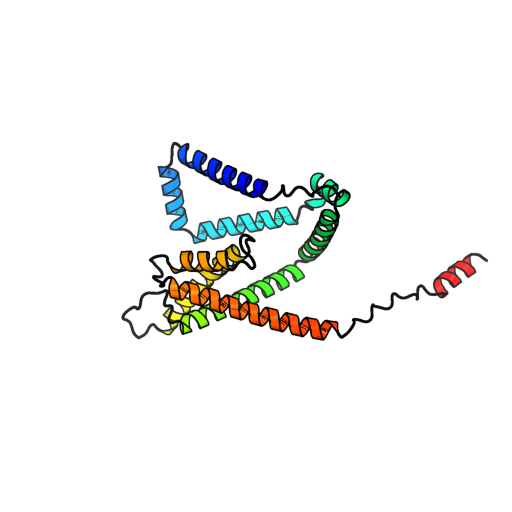 1 236 ? 10.414 -20.017 -37.229 1.00 53.22 236 GLY A N 1
ATOM 1821 C CA . GLY A 1 236 ? 10.256 -20.521 -38.565 1.00 53.22 236 GLY A CA 1
ATOM 1822 C C . GLY A 1 236 ? 11.556 -20.268 -39.297 1.00 53.22 236 GLY A C 1
ATOM 1823 O O . GLY A 1 236 ? 11.778 -19.191 -39.831 1.00 53.22 236 GLY A O 1
ATOM 1824 N N . SER A 1 237 ? 12.370 -21.315 -39.390 1.00 52.84 237 SER A N 1
ATOM 1825 C CA . SER A 1 237 ? 13.311 -21.553 -40.475 1.00 52.84 237 SER A CA 1
ATOM 1826 C C . SER A 1 237 ? 12.578 -21.698 -41.815 1.00 52.84 237 SER A C 1
ATOM 1828 O O . SER A 1 237 ? 13.198 -21.914 -42.846 1.00 52.84 237 SER A O 1
ATOM 1830 N N . THR A 1 238 ? 11.264 -21.469 -41.836 1.00 55.09 238 THR A N 1
ATOM 1831 C CA . THR A 1 238 ? 10.489 -20.984 -42.973 1.00 55.09 238 THR A CA 1
ATOM 1832 C C . THR A 1 238 ? 10.749 -19.492 -43.254 1.00 55.09 238 THR A C 1
ATOM 1834 O O . THR A 1 238 ? 9.852 -18.776 -43.684 1.00 55.09 238 THR A O 1
ATOM 1837 N N . ILE A 1 239 ? 12.002 -19.024 -43.147 1.00 58.00 239 ILE A N 1
ATOM 1838 C CA . ILE A 1 239 ? 12.528 -18.177 -44.228 1.00 58.00 239 ILE A CA 1
ATOM 1839 C C . ILE A 1 239 ? 12.695 -19.132 -45.406 1.00 58.00 239 ILE A C 1
ATOM 1841 O O . ILE A 1 239 ? 13.750 -19.699 -45.670 1.00 58.00 239 ILE A O 1
ATOM 1845 N N . THR A 1 240 ? 11.531 -19.403 -45.983 1.00 58.53 240 THR A N 1
ATOM 1846 C CA . THR A 1 240 ? 11.241 -19.971 -47.279 1.00 58.53 240 THR A CA 1
ATOM 1847 C C . THR A 1 240 ? 12.473 -20.044 -48.166 1.00 58.53 240 THR A C 1
ATOM 1849 O O . THR A 1 240 ? 12.978 -19.027 -48.648 1.00 58.53 240 THR A O 1
ATOM 1852 N N . ASN A 1 241 ? 12.878 -21.276 -48.480 1.00 59.75 241 ASN A N 1
ATOM 1853 C CA . ASN A 1 241 ? 13.644 -21.551 -49.688 1.00 59.75 241 ASN A CA 1
ATOM 1854 C C . ASN A 1 241 ? 13.036 -20.817 -50.896 1.00 59.75 241 ASN A C 1
ATOM 1856 O O . ASN A 1 241 ? 13.805 -20.379 -51.734 1.00 59.75 241 ASN A O 1
ATOM 1860 N N . GLU A 1 242 ? 11.718 -20.550 -50.935 1.00 63.59 242 GLU A N 1
ATOM 1861 C CA . GLU A 1 242 ? 11.096 -19.694 -51.958 1.00 63.59 242 GLU A CA 1
ATOM 1862 C C . GLU A 1 242 ? 11.677 -18.276 -52.027 1.00 63.59 242 GLU A C 1
ATOM 1864 O O . GLU A 1 242 ? 11.861 -17.775 -53.127 1.00 63.59 242 GLU A O 1
ATOM 1869 N N . THR A 1 243 ? 12.026 -17.616 -50.916 1.00 68.38 243 THR A N 1
ATOM 1870 C CA . THR A 1 243 ? 12.606 -16.260 -50.973 1.00 68.38 243 THR A CA 1
ATOM 1871 C C . THR A 1 243 ? 14.028 -16.299 -51.530 1.00 68.38 243 THR A C 1
ATOM 1873 O O . THR A 1 243 ? 14.412 -15.432 -52.310 1.00 68.38 243 THR A O 1
ATOM 1876 N N . LEU A 1 244 ? 14.801 -17.339 -51.195 1.00 69.44 244 LEU A N 1
ATOM 1877 C CA . LEU A 1 244 ? 16.124 -17.565 -51.786 1.00 69.44 244 LEU A CA 1
ATOM 1878 C C . LEU A 1 244 ? 16.035 -18.017 -53.254 1.00 69.44 244 LEU A C 1
ATOM 1880 O O . LEU A 1 244 ? 16.887 -17.638 -54.056 1.00 69.44 244 LEU A O 1
ATOM 1884 N N . GLN A 1 245 ? 14.993 -18.760 -53.632 1.00 76.38 245 GLN A N 1
ATOM 1885 C CA . GLN A 1 245 ? 14.737 -19.184 -55.009 1.00 76.38 245 GLN A CA 1
ATOM 1886 C C . GLN A 1 245 ? 14.321 -17.997 -55.886 1.00 76.38 245 GLN A C 1
ATOM 1888 O O . GLN A 1 245 ? 14.863 -17.825 -56.971 1.00 76.38 245 GLN A O 1
ATOM 1893 N N . ASN A 1 246 ? 13.464 -17.111 -55.373 1.00 78.56 246 ASN A N 1
ATOM 1894 C CA . ASN A 1 246 ? 13.010 -15.906 -56.072 1.00 78.56 246 ASN A CA 1
ATOM 1895 C C . ASN A 1 246 ? 14.143 -14.871 -56.238 1.00 78.56 246 ASN A C 1
ATOM 1897 O O . ASN A 1 246 ? 14.203 -14.155 -57.235 1.00 78.56 246 ASN A O 1
ATOM 1901 N N . ILE A 1 247 ? 15.092 -14.813 -55.292 1.00 81.00 247 ILE A N 1
ATOM 1902 C CA . ILE A 1 247 ? 16.317 -14.009 -55.448 1.00 81.00 247 ILE A CA 1
ATOM 1903 C C . ILE A 1 247 ? 17.258 -14.640 -56.486 1.00 81.00 247 ILE A C 1
ATOM 1905 O O . ILE A 1 247 ? 17.830 -13.914 -57.296 1.00 81.00 247 ILE A O 1
ATOM 1909 N N . ARG A 1 248 ? 17.392 -15.975 -56.511 1.00 82.94 248 ARG A N 1
ATOM 1910 C CA . ARG A 1 248 ? 18.230 -16.678 -57.495 1.00 82.94 248 ARG A CA 1
ATOM 1911 C C . ARG A 1 248 ? 17.686 -16.536 -58.923 1.00 82.94 248 ARG A C 1
ATOM 1913 O O . ARG A 1 248 ? 18.472 -16.234 -59.813 1.00 82.94 248 ARG A O 1
ATOM 1920 N N . GLU A 1 249 ? 16.377 -16.667 -59.134 1.00 84.38 249 GLU A N 1
ATOM 1921 C CA . GLU A 1 249 ? 15.743 -16.511 -60.457 1.00 84.38 249 GLU A CA 1
ATOM 1922 C C . GLU A 1 249 ? 15.802 -15.076 -60.997 1.00 84.38 249 GLU A C 1
ATOM 1924 O O . GLU A 1 249 ? 15.854 -14.880 -62.203 1.00 84.38 249 GLU A O 1
ATOM 1929 N N . ARG A 1 250 ? 15.860 -14.054 -60.133 1.00 83.56 250 ARG A N 1
ATOM 1930 C CA . ARG A 1 250 ? 16.085 -12.663 -60.573 1.00 83.56 250 ARG A CA 1
ATOM 1931 C C . ARG A 1 250 ? 17.544 -12.335 -60.894 1.00 83.56 250 ARG A C 1
ATOM 1933 O O . ARG A 1 250 ? 17.813 -11.247 -61.397 1.00 83.56 250 ARG A O 1
ATOM 1940 N N . SER A 1 251 ? 18.477 -13.222 -60.551 1.00 82.12 251 SER A N 1
ATOM 1941 C CA . SER A 1 251 ? 19.918 -13.031 -60.772 1.00 82.12 251 SER A CA 1
ATOM 1942 C C . SER A 1 251 ? 20.473 -13.784 -61.989 1.00 82.12 251 SER A C 1
ATOM 1944 O O . SER A 1 251 ? 21.666 -13.669 -62.265 1.00 82.12 251 SER A O 1
ATOM 1946 N N . SER A 1 252 ? 19.623 -14.531 -62.702 1.00 74.75 252 SER A N 1
ATOM 1947 C CA . SER A 1 252 ? 19.912 -15.239 -63.960 1.00 74.75 252 SER A CA 1
ATOM 1948 C C . SER A 1 252 ? 19.146 -14.621 -65.118 1.00 74.75 252 SER A C 1
ATOM 1950 O O . SER A 1 252 ? 19.759 -14.434 -66.189 1.00 74.75 252 SER A O 1
#

Radius of gyration: 26.8 Å; chains: 1; bounding box: 73×62×86 Å

pLDDT: mean 81.61, std 10.58, range [52.06, 95.06]

Sequence (252 aa):
MPPVPERRHWIGLLQLALGIGLISVLIVRMDNRQDVLTALSTITQRWYTAAAAILCFLGCLLTAAFRRNVFEHFAFFRRLEEKTELGAMLSQIYRAFHGCLTHPGLLTRTLLLSLINHLFFIVAAFLLGAGLQIQTIAPDDTPHIAPIRRIAELGTYLTVFPVINGIATIPATPGGLGTRDAATKFLLGVPEFGVQPSRAVTLSLLLYVITLFWSLVVGIVYAIGIIYPATPPSCGSTITNETLQNIRERSS

Foldseek 3Di:
DDDDDPPPPVVVVVVVVVVVVVVVVVCVPPPPNVVVVVVVVVCVVPVVVVVVVVVVVVVVVCVVVLVDPVCVPDPVLVVDCVPDPVSVVVVVVSVVVSVCVVDVVSVVVVVVVVVVVVLVLLVVLLVVCVVLVQQQADDDPDPPCVVVSSVVSSVLSVPQVVVLVVQLPPPPDVSSLVSSLVSQLVSCVDVSRVGDSVSSNVSSVVSVVVVVVVVVVVVVVVVVVVVPPPPPPPPPPVCPPVVVVVVVVVVD

Secondary structure (DSSP, 8-state):
-PPPP--SHHHHHHHHHHHHHHHHHHHHH-S-HHHHHHHHHHHHHTHHHHHHHHHHHHHHHHHHHHHS-HHHH-HHHHHHHHH-HHHHHHHHHHHHHHHHHT-HHHHHHHHHHHHHHHHHHHHHHHHHHHHTT---S---S-TT-HHHHHHHHHHHHHHHHHHHHHHHTSTTSGGGHHHHHHHHHHHHSSTTT---HHHHHHHHHHHHHHHHHHHHHHHHHHHHHHTS----------S-HHHHHHHHHTT-